Protein AF-A0A1E3PMX6-F1 (afdb_monomer)

pLDDT: mean 74.16, std 18.73, range [28.97, 96.56]

Secondary structure (DSSP, 8-state):
-HHHHHHHHHHHHTT-STTS-HHHHHHHHHHHHHHHTT----HHHHHHHHT--HHHHHHHHHHHHTSTGGGS-HHHHHH---------HHHHHHHHHHHHHHHHHHHHHHHHHTT------HHHHHHHHHHHHHHHHHHHHHHHHHTTS--------------------------HHHHHHHHHHHGGG--TTS---GGGS--TTS---TT--GGG--HHHHTTS--HHHHHHHHHHHHHHTHHHHHHHHHHHHHHHHHHHTT---PPPP-PPPPPPPTTSTT--SSHHHHHHHHHHHS---TTS-HHHHHHHT----

Organism: NCBI:txid857566

Foldseek 3Di:
DVQLVLQLVQCVQQQAPPPHDVLLSSLLSVCVVCVLVVNHDDLVVSCVVSVHDSVSNVVSLVSCCPDPLVPDDSVCNVVDDDNDYHDYVVVVVVVVVVVVVVVVVVVVVVCVVVVPDDPDPPVVPVVLVVLLVVLVVVVVVVVVVPVVDDDDDDDDDDDDDDDDDDDDDDDDDDCPPVVVVVVVVVVVPDDPPDPPPCPPPDPPPDDPDPPDPVVVPDPVVVVVDDDPVVVVSVVSSCCVVCVVVVVVVVVVVVVQVVCVVVVNDDDDDDDPDDDDDDPPDPPDDPDPLRNVVVVCVVDPDDPPDDVVVSVVVPDDDD

Structure (mmCIF, N/CA/C/O backbone):
data_AF-A0A1E3PMX6-F1
#
_entry.id   AF-A0A1E3PMX6-F1
#
loop_
_atom_site.group_PDB
_atom_site.id
_atom_site.type_symbol
_atom_site.label_atom_id
_atom_site.label_alt_id
_atom_site.label_comp_id
_atom_site.label_asym_id
_atom_site.label_entity_id
_atom_site.label_seq_id
_atom_site.pdbx_PDB_ins_code
_atom_site.Cartn_x
_atom_site.Cartn_y
_atom_site.Cartn_z
_atom_site.occupancy
_atom_site.B_iso_or_equiv
_atom_site.auth_seq_id
_atom_site.auth_comp_id
_atom_site.auth_asym_id
_atom_site.auth_atom_id
_atom_site.pdbx_PDB_model_num
ATOM 1 N N . MET A 1 1 ? -10.655 -14.781 26.428 1.00 61.50 1 MET A N 1
ATOM 2 C CA . MET A 1 1 ? -10.898 -15.275 25.050 1.00 61.50 1 MET A CA 1
ATOM 3 C C . MET A 1 1 ? -12.065 -14.547 24.380 1.00 61.50 1 MET A C 1
ATOM 5 O O . MET A 1 1 ? -11.922 -14.153 23.232 1.00 61.50 1 MET A O 1
ATOM 9 N N . ASN A 1 2 ? -13.161 -14.282 25.104 1.00 86.81 2 ASN A N 1
ATOM 10 C CA . ASN A 1 2 ? -14.360 -13.607 24.578 1.00 86.81 2 ASN A CA 1
ATOM 11 C C . ASN A 1 2 ? -14.099 -12.228 23.935 1.00 86.81 2 ASN A C 1
ATOM 13 O O . ASN A 1 2 ? -14.671 -11.945 22.888 1.00 86.81 2 ASN A O 1
ATOM 17 N N . ASP A 1 3 ? -13.191 -11.411 24.488 1.00 91.62 3 ASP A N 1
ATOM 18 C CA . ASP A 1 3 ? -12.824 -10.109 23.894 1.00 91.62 3 ASP A CA 1
ATOM 19 C C . ASP A 1 3 ? -12.270 -10.248 22.466 1.00 91.62 3 ASP A C 1
ATOM 21 O O . ASP A 1 3 ? -12.627 -9.474 21.582 1.00 91.62 3 ASP A O 1
ATOM 25 N N . ALA A 1 4 ? -11.429 -11.260 22.218 1.00 93.19 4 ALA A N 1
ATOM 26 C CA . ALA A 1 4 ? -10.838 -11.490 20.900 1.00 93.19 4 ALA A CA 1
ATOM 27 C C . ALA A 1 4 ? -11.901 -11.899 19.874 1.00 93.19 4 ALA A C 1
ATOM 29 O O . ALA A 1 4 ? -11.893 -11.405 18.752 1.00 93.19 4 ALA A O 1
ATOM 30 N N . VAL A 1 5 ? -12.847 -12.758 20.266 1.00 93.62 5 VAL A N 1
ATOM 31 C CA . VAL A 1 5 ? -13.961 -13.174 19.399 1.00 93.62 5 VAL A CA 1
ATOM 32 C C . VAL A 1 5 ? -14.858 -11.983 19.063 1.00 93.62 5 VAL A C 1
ATOM 34 O O . VAL A 1 5 ? -15.215 -11.793 17.902 1.00 93.62 5 VAL A O 1
ATOM 37 N N . ARG A 1 6 ? -15.160 -11.132 20.051 1.00 92.56 6 ARG A N 1
ATOM 38 C CA . ARG A 1 6 ? -15.951 -9.912 19.842 1.00 92.56 6 ARG A CA 1
ATOM 39 C C . ARG A 1 6 ? -15.256 -8.932 18.895 1.00 92.56 6 ARG A C 1
ATOM 41 O O . ARG A 1 6 ? -15.911 -8.350 18.036 1.00 92.56 6 ARG A O 1
ATOM 48 N N . LEU A 1 7 ? -13.935 -8.783 19.009 1.00 93.81 7 LEU A N 1
ATOM 49 C CA . LEU A 1 7 ? -13.137 -7.978 18.081 1.00 93.81 7 LEU A CA 1
ATOM 50 C C . LEU A 1 7 ? -13.168 -8.533 16.655 1.00 93.81 7 LEU A C 1
ATOM 52 O O . LEU A 1 7 ? -13.370 -7.760 15.725 1.00 93.81 7 LEU A O 1
ATOM 56 N N . VAL A 1 8 ? -13.035 -9.852 16.476 1.00 94.12 8 VAL A N 1
ATOM 57 C CA . VAL A 1 8 ? -13.121 -10.483 15.146 1.00 94.12 8 VAL A CA 1
ATOM 58 C C . VAL A 1 8 ? -14.493 -10.241 14.522 1.00 94.12 8 VAL A C 1
ATOM 60 O O . VAL A 1 8 ? -14.572 -9.823 13.372 1.00 94.12 8 VAL A O 1
ATOM 63 N N . GLN A 1 9 ? -15.573 -10.443 15.281 1.00 92.44 9 GLN A N 1
ATOM 64 C CA . GLN A 1 9 ? -16.933 -10.174 14.806 1.00 92.44 9 GLN A CA 1
ATOM 65 C C . GLN A 1 9 ? -17.123 -8.701 14.433 1.00 92.44 9 GLN A C 1
ATOM 67 O O . GLN A 1 9 ? -17.751 -8.401 13.419 1.00 92.44 9 GLN A O 1
ATOM 72 N N . ARG A 1 10 ? -16.553 -7.779 15.219 1.00 92.75 10 ARG A N 1
ATOM 73 C CA . ARG A 1 10 ? -16.620 -6.347 14.921 1.00 92.75 10 ARG A CA 1
ATOM 74 C C . ARG A 1 10 ? -15.836 -5.981 13.660 1.00 92.75 10 ARG A C 1
ATOM 76 O O . ARG A 1 10 ? -16.397 -5.331 12.793 1.00 92.75 10 ARG A O 1
ATOM 83 N N . MET A 1 11 ? -14.595 -6.451 13.517 1.00 93.25 11 MET A N 1
ATOM 84 C CA . MET A 1 11 ? -13.812 -6.277 12.282 1.00 93.25 11 MET A CA 1
ATOM 85 C C . MET A 1 11 ? -14.491 -6.932 11.068 1.00 93.25 11 MET A C 1
ATOM 87 O O . MET A 1 11 ? -14.293 -6.496 9.936 1.00 93.25 11 MET A O 1
ATOM 91 N N . GLY A 1 12 ? -15.301 -7.965 11.315 1.00 92.19 12 GLY A N 1
ATOM 92 C CA . GLY A 1 12 ? -16.224 -8.567 10.361 1.00 92.19 12 GLY A CA 1
ATOM 93 C C . GLY A 1 12 ? -17.234 -7.566 9.812 1.00 92.19 12 GLY A C 1
ATOM 94 O O . GLY A 1 12 ? -17.266 -7.331 8.608 1.00 92.19 12 GLY A O 1
ATOM 95 N N . LYS A 1 13 ? -18.003 -6.950 10.717 1.00 92.00 13 LYS A N 1
ATOM 96 C CA . LYS A 1 13 ? -19.009 -5.920 10.404 1.00 92.00 13 LYS A CA 1
ATOM 97 C C . LYS A 1 13 ? -18.407 -4.646 9.801 1.00 92.00 13 LYS A C 1
ATOM 99 O O . LYS A 1 13 ? -19.034 -4.009 8.974 1.00 92.00 13 LYS A O 1
ATOM 104 N N . ASP A 1 14 ? -17.181 -4.298 10.185 1.00 92.88 14 ASP A N 1
ATOM 105 C CA . ASP A 1 14 ? -16.445 -3.141 9.654 1.00 92.88 14 ASP A CA 1
ATOM 106 C C . ASP A 1 14 ? -15.742 -3.425 8.307 1.00 92.88 14 ASP A C 1
ATOM 108 O O . ASP A 1 14 ? -14.853 -2.673 7.915 1.00 92.88 14 ASP A O 1
ATOM 112 N N . TRP A 1 15 ? -16.056 -4.538 7.625 1.00 92.19 15 TRP A N 1
ATOM 113 C CA . TRP A 1 15 ? -15.475 -4.923 6.325 1.00 92.19 15 TRP A CA 1
ATOM 114 C C . TRP A 1 15 ? -13.933 -4.965 6.280 1.00 92.19 15 TRP A C 1
ATOM 116 O O . TRP A 1 15 ? -13.303 -4.921 5.222 1.00 92.19 15 TRP A O 1
ATOM 126 N N . LEU A 1 16 ? -13.279 -5.126 7.434 1.00 92.19 16 LEU A N 1
ATOM 127 C CA . LEU A 1 16 ? -11.817 -5.067 7.545 1.00 92.19 16 LEU A CA 1
ATOM 128 C C . LEU A 1 16 ? -11.110 -6.353 7.093 1.00 92.19 16 LEU A C 1
ATOM 130 O O . LEU A 1 16 ? -9.884 -6.346 6.922 1.00 92.19 16 LEU A O 1
ATOM 134 N N . HIS A 1 17 ? -11.855 -7.445 6.912 1.00 91.56 17 HIS A N 1
ATOM 135 C CA . HIS A 1 17 ? -11.333 -8.786 6.629 1.00 91.56 17 HIS A CA 1
ATOM 136 C C . HIS A 1 17 ? -11.624 -9.304 5.213 1.00 91.56 17 HIS A C 1
ATOM 138 O O . HIS A 1 17 ? -10.953 -10.239 4.775 1.00 91.56 17 HIS A O 1
ATOM 144 N N . GLU A 1 18 ? -12.571 -8.698 4.497 1.00 89.75 18 GLU A N 1
ATOM 145 C CA . GLU A 1 18 ? -12.983 -9.161 3.171 1.00 89.75 18 GLU A CA 1
ATOM 146 C C . GLU A 1 18 ? -11.820 -9.056 2.170 1.00 89.75 18 GLU A C 1
ATOM 148 O O . GLU A 1 18 ? -11.057 -8.082 2.177 1.00 89.75 18 GLU A O 1
ATOM 153 N N . GLY A 1 19 ? -11.618 -10.100 1.358 1.00 89.69 19 GLY A N 1
ATOM 154 C CA . GLY A 1 19 ? -10.498 -10.183 0.409 1.00 89.69 19 GLY A CA 1
ATOM 155 C C . GLY A 1 19 ? -9.089 -10.163 1.034 1.00 89.69 19 GLY A C 1
ATOM 156 O O . GLY A 1 19 ? -8.105 -9.881 0.345 1.00 89.69 19 GLY A O 1
ATOM 157 N N . ARG A 1 20 ? -8.946 -10.419 2.343 1.00 90.19 20 ARG A N 1
ATOM 158 C CA . ARG A 1 20 ? -7.678 -10.275 3.086 1.00 90.19 20 ARG A CA 1
ATOM 159 C C . ARG A 1 20 ? -7.279 -11.557 3.812 1.00 90.19 20 ARG A C 1
ATOM 161 O O . ARG A 1 20 ? -8.093 -12.415 4.123 1.00 90.19 20 ARG A O 1
ATOM 168 N N . ARG A 1 21 ? -5.982 -11.686 4.129 1.00 92.69 21 ARG A N 1
ATOM 169 C CA . ARG A 1 21 ? -5.454 -12.860 4.848 1.00 92.69 21 ARG A CA 1
ATOM 170 C C . ARG A 1 21 ? -6.046 -12.954 6.270 1.00 92.69 21 ARG A C 1
ATOM 172 O O . ARG A 1 21 ? -5.739 -12.073 7.084 1.00 92.69 21 ARG A O 1
ATOM 179 N N . PRO A 1 22 ? -6.771 -14.034 6.623 1.00 93.81 22 PRO A N 1
ATOM 180 C CA . PRO A 1 22 ? -7.457 -14.152 7.915 1.00 93.81 22 PRO A CA 1
ATOM 181 C C . PRO A 1 22 ? -6.489 -14.212 9.106 1.00 93.81 22 PRO A C 1
ATOM 183 O O . PRO A 1 22 ? -6.774 -13.649 10.162 1.00 93.81 22 PRO A O 1
ATOM 186 N N . ALA A 1 23 ? -5.298 -14.797 8.924 1.00 94.62 23 ALA A N 1
ATOM 187 C CA . ALA A 1 23 ? -4.262 -14.860 9.960 1.00 94.62 23 ALA A CA 1
ATOM 188 C C . ALA A 1 23 ? -3.839 -13.468 10.470 1.00 94.62 23 ALA A C 1
ATOM 190 O O . ALA A 1 23 ? -3.603 -13.292 11.662 1.00 94.62 23 ALA A O 1
ATOM 191 N N . GLY A 1 24 ? -3.792 -12.463 9.587 1.00 94.56 24 GLY A N 1
ATOM 192 C CA . GLY A 1 24 ? -3.432 -11.092 9.960 1.00 94.56 24 GLY A CA 1
ATOM 193 C C . GLY A 1 24 ? -4.489 -10.411 10.827 1.00 94.56 24 GLY A C 1
ATOM 194 O O . GLY A 1 24 ? -4.151 -9.744 11.803 1.00 94.56 24 GLY A O 1
ATOM 195 N N . VAL A 1 25 ? -5.766 -10.614 10.497 1.00 94.31 25 VAL A N 1
ATOM 196 C CA . VAL A 1 25 ? -6.900 -10.065 11.258 1.00 94.31 25 VAL A CA 1
ATOM 197 C C . VAL A 1 25 ? -6.998 -10.743 12.627 1.00 94.31 25 VAL A C 1
ATOM 199 O O . VAL A 1 25 ? -7.109 -10.063 13.647 1.00 94.31 25 VAL A O 1
ATOM 202 N N . ALA A 1 26 ? -6.853 -12.071 12.674 1.00 94.81 26 ALA A N 1
ATOM 203 C CA . ALA A 1 26 ? -6.834 -12.828 13.924 1.00 94.81 26 ALA A CA 1
ATOM 204 C C . ALA A 1 26 ? -5.668 -12.408 14.840 1.00 94.81 26 ALA A C 1
ATOM 206 O O . ALA A 1 26 ? -5.865 -12.219 16.040 1.00 94.81 26 ALA A O 1
ATOM 207 N N . ALA A 1 27 ? -4.473 -12.194 14.278 1.00 96.12 27 ALA A N 1
ATOM 208 C CA . ALA A 1 27 ? -3.306 -11.713 15.017 1.00 96.12 27 ALA A CA 1
ATOM 209 C C . ALA A 1 27 ? -3.522 -10.313 15.614 1.00 96.12 27 ALA A C 1
ATOM 211 O O . ALA A 1 27 ? -3.183 -10.081 16.775 1.00 96.12 27 ALA A O 1
ATOM 212 N N . ALA A 1 28 ? -4.129 -9.397 14.852 1.00 95.81 28 ALA A N 1
ATOM 213 C CA . ALA A 1 28 ? -4.472 -8.059 15.333 1.00 95.81 28 ALA A CA 1
ATOM 214 C C . ALA A 1 28 ? -5.502 -8.108 16.472 1.00 95.81 28 ALA A C 1
ATOM 216 O O . ALA A 1 28 ? -5.320 -7.449 17.497 1.00 95.81 28 ALA A O 1
ATOM 217 N N . CYS A 1 29 ? -6.534 -8.948 16.340 1.00 95.06 29 CYS A N 1
ATOM 218 C CA . CYS A 1 29 ? -7.530 -9.162 17.391 1.00 95.06 29 CYS A CA 1
ATOM 219 C C . CYS A 1 29 ? -6.902 -9.748 18.660 1.00 95.06 29 CYS A C 1
ATOM 221 O O . CYS A 1 29 ? -7.208 -9.296 19.762 1.00 95.06 29 CYS A O 1
ATOM 223 N N . LEU A 1 30 ? -5.997 -10.723 18.519 1.00 94.62 30 LEU A N 1
ATOM 224 C CA . LEU A 1 30 ? -5.293 -11.325 19.649 1.00 94.62 30 LEU A CA 1
ATOM 225 C C . LEU A 1 30 ? -4.395 -10.304 20.360 1.00 94.62 30 LEU A C 1
ATOM 227 O O . LEU A 1 30 ? -4.411 -10.228 21.588 1.00 94.62 30 LEU A O 1
ATOM 231 N N . TYR A 1 31 ? -3.660 -9.487 19.599 1.00 95.62 31 TYR A N 1
ATOM 232 C CA . TYR A 1 31 ? -2.834 -8.407 20.142 1.00 95.62 31 TYR A CA 1
ATOM 233 C C . TYR A 1 31 ? -3.668 -7.395 20.934 1.00 95.62 31 TYR A C 1
ATOM 235 O O . TYR A 1 31 ? -3.315 -7.033 22.058 1.00 95.62 31 TYR A O 1
ATOM 243 N N . LEU A 1 32 ? -4.793 -6.955 20.368 1.00 94.81 32 LEU A N 1
ATOM 244 C CA . LEU A 1 32 ? -5.652 -5.960 20.996 1.00 94.81 32 LEU A CA 1
ATOM 245 C C . LEU A 1 32 ? -6.357 -6.521 22.237 1.00 94.81 32 LEU A C 1
ATOM 247 O O . LEU A 1 32 ? -6.347 -5.873 23.282 1.00 94.81 32 LEU A O 1
ATOM 251 N N . ALA A 1 33 ? -6.869 -7.752 22.171 1.00 94.94 33 ALA A N 1
ATOM 252 C CA . ALA A 1 33 ? -7.474 -8.430 23.316 1.00 94.94 33 ALA A CA 1
ATOM 253 C C . ALA A 1 33 ? -6.471 -8.650 24.460 1.00 94.94 33 ALA A C 1
ATOM 255 O O . ALA A 1 33 ? -6.825 -8.491 25.628 1.00 94.94 33 ALA A O 1
ATOM 256 N N . ALA A 1 34 ? -5.212 -8.975 24.147 1.00 94.56 34 ALA A N 1
ATOM 257 C CA . ALA A 1 34 ? -4.150 -9.057 25.146 1.00 94.56 34 ALA A CA 1
ATOM 258 C C . ALA A 1 34 ? -3.947 -7.694 25.834 1.00 94.56 34 ALA A C 1
ATOM 260 O O . ALA A 1 34 ? -3.931 -7.604 27.063 1.00 94.56 34 ALA A O 1
ATOM 261 N N . ARG A 1 35 ? -3.918 -6.610 25.048 1.00 93.00 35 ARG A N 1
ATOM 262 C CA . ARG A 1 35 ? -3.773 -5.236 25.549 1.00 93.00 35 ARG A CA 1
ATOM 263 C C . ARG A 1 35 ? -4.948 -4.787 26.427 1.00 93.00 35 ARG A C 1
ATOM 265 O O . ARG A 1 35 ? -4.706 -4.163 27.455 1.00 93.00 35 ARG A O 1
ATOM 272 N N . MET A 1 36 ? -6.185 -5.138 26.060 1.00 92.31 36 MET A N 1
ATOM 273 C CA . MET A 1 36 ? -7.407 -4.861 26.839 1.00 92.31 36 MET A CA 1
ATOM 274 C C . MET A 1 36 ? -7.428 -5.571 28.198 1.00 92.31 36 MET A C 1
ATOM 276 O O . MET A 1 36 ? -8.061 -5.091 29.132 1.00 92.31 36 MET A O 1
ATOM 280 N N . ASN A 1 37 ? -6.745 -6.712 28.306 1.00 92.75 37 ASN A N 1
ATOM 281 C CA . ASN A 1 37 ? -6.642 -7.507 29.532 1.00 92.75 37 ASN A CA 1
ATOM 282 C C . ASN A 1 37 ? -5.328 -7.250 30.290 1.00 92.75 37 ASN A C 1
ATOM 284 O O . ASN A 1 37 ? -4.893 -8.085 31.078 1.00 92.75 37 ASN A O 1
ATOM 288 N N . ASN A 1 38 ? -4.671 -6.114 30.024 1.00 93.06 38 ASN A N 1
ATOM 289 C CA . ASN A 1 38 ? -3.398 -5.706 30.626 1.00 93.06 38 ASN A CA 1
ATOM 290 C C . ASN A 1 38 ? -2.247 -6.715 30.437 1.00 93.06 38 ASN A C 1
ATOM 292 O O . ASN A 1 38 ? -1.224 -6.640 31.117 1.00 93.06 38 ASN A O 1
ATOM 296 N N . PHE A 1 39 ? -2.362 -7.613 29.462 1.00 93.81 39 PHE A N 1
ATOM 297 C CA . PHE A 1 39 ? -1.345 -8.592 29.117 1.00 93.81 39 PHE A CA 1
ATOM 298 C C . PHE A 1 39 ? -0.535 -8.085 27.927 1.00 93.81 39 PHE A C 1
ATOM 300 O O . PHE A 1 39 ? -0.938 -8.187 26.768 1.00 93.81 39 PHE A O 1
ATOM 307 N N . ARG A 1 40 ? 0.617 -7.475 28.207 1.00 93.25 40 ARG A N 1
ATOM 308 C CA . ARG A 1 40 ? 1.454 -6.893 27.155 1.00 93.25 40 ARG A CA 1
ATOM 309 C C . ARG A 1 40 ? 2.294 -7.972 26.481 1.00 93.25 40 ARG A C 1
ATOM 311 O O . ARG A 1 40 ? 3.097 -8.633 27.128 1.00 93.25 40 ARG A O 1
ATOM 318 N N . ARG A 1 41 ? 2.120 -8.104 25.168 1.00 93.69 41 ARG A N 1
ATOM 319 C CA . ARG A 1 41 ? 2.923 -8.960 24.289 1.00 93.69 41 ARG A CA 1
ATOM 320 C C . ARG A 1 41 ? 3.626 -8.106 23.245 1.00 93.69 41 ARG A C 1
ATOM 322 O O . ARG A 1 41 ? 3.134 -7.031 22.891 1.00 93.69 41 ARG A O 1
ATOM 329 N N . SER A 1 42 ? 4.788 -8.556 22.779 1.00 95.62 42 SER A N 1
ATOM 330 C CA . SER A 1 42 ? 5.501 -7.860 21.704 1.00 95.62 42 SER A CA 1
ATOM 331 C C . SER A 1 42 ? 4.856 -8.173 20.351 1.00 95.62 42 SER A C 1
ATOM 333 O O . SER A 1 42 ? 4.289 -9.250 20.154 1.00 95.62 42 SER A O 1
ATOM 335 N N . LYS A 1 43 ? 4.938 -7.236 19.400 1.00 95.38 43 LYS A N 1
ATOM 336 C CA . LYS A 1 43 ? 4.457 -7.476 18.029 1.00 95.38 43 LYS A CA 1
ATOM 337 C C . LYS A 1 43 ? 5.229 -8.626 17.379 1.00 95.38 43 LYS A C 1
ATOM 339 O O . LYS A 1 43 ? 4.609 -9.487 16.764 1.00 95.38 43 LYS A O 1
ATOM 344 N N . ALA A 1 44 ? 6.544 -8.684 17.607 1.00 95.81 44 ALA A N 1
ATOM 345 C CA . ALA A 1 44 ? 7.428 -9.748 17.137 1.00 95.81 44 ALA A CA 1
ATOM 346 C C . ALA A 1 44 ? 6.987 -11.146 17.606 1.00 95.81 44 ALA A C 1
ATOM 348 O O . ALA A 1 44 ? 6.965 -12.082 16.810 1.00 95.81 44 ALA A O 1
ATOM 349 N N . GLU A 1 45 ? 6.573 -11.289 18.867 1.00 96.00 45 GLU A N 1
ATOM 350 C CA . GLU A 1 45 ? 6.077 -12.561 19.403 1.00 96.00 45 GLU A CA 1
ATOM 351 C C . GLU A 1 45 ? 4.805 -13.021 18.679 1.00 96.00 45 GLU A C 1
ATOM 353 O O . GLU A 1 45 ? 4.710 -14.168 18.248 1.00 96.00 45 GLU A O 1
ATOM 358 N N . ILE A 1 46 ? 3.841 -12.122 18.471 1.00 96.00 46 ILE A N 1
ATOM 359 C CA . ILE A 1 46 ? 2.595 -12.468 17.771 1.00 96.00 46 ILE A CA 1
ATOM 360 C C . ILE A 1 46 ? 2.853 -12.787 16.300 1.00 96.00 46 ILE A C 1
ATOM 362 O O . ILE A 1 46 ? 2.312 -13.758 15.775 1.00 96.00 46 ILE A O 1
ATOM 366 N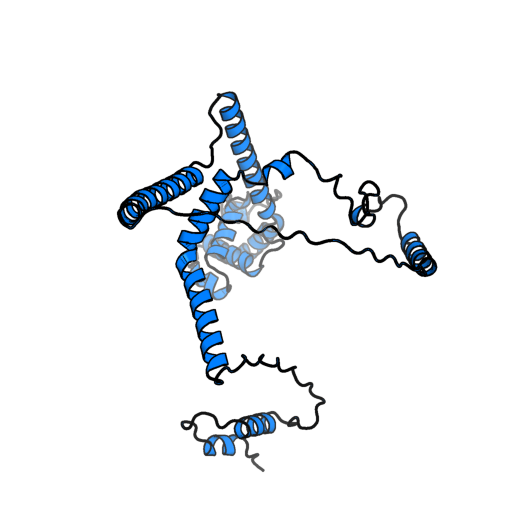 N . VAL A 1 47 ? 3.701 -11.999 15.645 1.00 96.19 47 VAL A N 1
ATOM 367 C CA . VAL A 1 47 ? 4.156 -12.217 14.267 1.00 96.19 47 VAL A CA 1
ATOM 368 C C . VAL A 1 47 ? 4.799 -13.595 14.116 1.00 96.19 47 VAL A C 1
ATOM 370 O O . VAL A 1 47 ? 4.483 -14.320 13.168 1.00 96.19 47 VAL A O 1
ATOM 373 N N . PHE A 1 48 ? 5.636 -13.998 15.075 1.00 95.62 48 PHE A N 1
ATOM 374 C CA . PHE A 1 48 ? 6.287 -15.304 15.074 1.00 95.62 48 PHE A CA 1
ATOM 375 C C . PHE A 1 48 ? 5.284 -16.468 15.076 1.00 95.62 48 PHE A C 1
ATOM 377 O O . PHE A 1 48 ? 5.497 -17.449 14.354 1.00 95.62 48 PHE A O 1
ATOM 384 N N . PHE A 1 49 ? 4.181 -16.362 15.824 1.00 93.69 49 PHE A N 1
ATOM 385 C CA . PHE A 1 49 ? 3.122 -17.379 15.843 1.00 93.69 49 PHE A CA 1
ATOM 386 C C . PHE A 1 49 ? 2.196 -17.298 14.625 1.00 93.69 49 PHE A C 1
ATOM 388 O O . PHE A 1 49 ? 1.902 -18.321 14.012 1.00 93.69 49 PHE A O 1
ATOM 395 N N . ALA A 1 50 ? 1.764 -16.094 14.246 1.00 94.12 50 ALA A N 1
ATOM 396 C CA . ALA A 1 50 ? 0.797 -15.878 13.171 1.00 94.12 50 ALA A CA 1
ATOM 397 C C . ALA A 1 50 ? 1.389 -16.003 11.755 1.00 94.12 50 ALA A C 1
ATOM 399 O O . ALA A 1 50 ? 0.632 -16.040 10.787 1.00 94.12 50 ALA A O 1
ATOM 400 N N . LYS A 1 51 ? 2.723 -16.067 11.624 1.00 95.56 51 LYS A N 1
ATOM 401 C CA . LYS A 1 51 ? 3.449 -16.188 10.344 1.00 95.56 51 LYS A CA 1
ATOM 402 C C . LYS A 1 51 ? 3.078 -15.082 9.345 1.00 95.56 51 LYS A C 1
ATOM 404 O O . LYS A 1 51 ? 2.824 -15.330 8.168 1.00 95.56 51 LYS A O 1
ATOM 409 N N . ILE A 1 52 ? 3.056 -13.843 9.829 1.00 96.06 52 ILE A N 1
ATOM 410 C CA . ILE A 1 52 ? 2.813 -12.623 9.042 1.00 96.06 52 ILE A CA 1
ATOM 411 C C . ILE A 1 52 ? 3.977 -11.647 9.217 1.00 96.06 52 ILE A C 1
ATOM 413 O O . ILE A 1 52 ? 4.731 -11.773 10.169 1.00 96.06 52 ILE A O 1
ATOM 417 N N . ALA A 1 53 ? 4.123 -10.654 8.341 1.00 96.38 53 ALA A N 1
ATOM 418 C CA . ALA A 1 53 ? 5.099 -9.585 8.560 1.00 96.38 53 ALA A CA 1
ATOM 419 C C . ALA A 1 53 ? 4.628 -8.613 9.658 1.00 96.38 53 ALA A C 1
ATOM 421 O O . ALA A 1 53 ? 3.427 -8.370 9.808 1.00 96.38 53 ALA A O 1
ATOM 422 N N . GLU A 1 54 ? 5.564 -8.001 10.387 1.00 96.56 54 GLU A N 1
ATOM 423 C CA . GLU A 1 54 ? 5.243 -7.025 11.439 1.00 96.56 54 GLU A CA 1
ATOM 424 C C . GLU A 1 54 ? 4.504 -5.800 10.894 1.00 96.56 54 GLU A C 1
ATOM 426 O O . GLU A 1 54 ? 3.498 -5.377 11.464 1.00 96.56 54 GLU A O 1
ATOM 431 N N . GLU A 1 55 ? 4.915 -5.298 9.730 1.00 96.31 55 GLU A N 1
ATOM 432 C CA . GLU A 1 55 ? 4.217 -4.202 9.057 1.00 96.31 55 GLU A CA 1
ATOM 433 C C . GLU A 1 55 ? 2.766 -4.575 8.708 1.00 96.31 55 GLU A C 1
ATOM 435 O O . GLU A 1 55 ? 1.861 -3.748 8.792 1.00 96.31 55 GLU A O 1
ATOM 440 N N . THR A 1 56 ? 2.507 -5.846 8.376 1.00 95.31 56 THR A N 1
ATOM 441 C CA . THR A 1 56 ? 1.140 -6.315 8.108 1.00 95.31 56 THR A CA 1
ATOM 442 C C . THR A 1 56 ? 0.282 -6.233 9.366 1.00 95.31 56 THR A C 1
ATOM 444 O O . THR A 1 56 ? -0.844 -5.749 9.285 1.00 95.31 56 THR A O 1
ATOM 447 N N . LEU A 1 57 ? 0.802 -6.658 10.524 1.00 96.00 57 LEU A N 1
ATOM 448 C CA . LEU A 1 57 ? 0.103 -6.524 11.806 1.00 96.00 57 LEU A CA 1
ATOM 449 C C . LEU A 1 57 ? -0.170 -5.050 12.132 1.00 96.00 57 LEU A C 1
ATOM 451 O O . LEU A 1 57 ? -1.282 -4.708 12.526 1.00 96.00 57 LEU A O 1
ATOM 455 N N . GLN A 1 58 ? 0.821 -4.181 11.921 1.00 96.00 58 GLN A N 1
ATOM 456 C CA . GLN A 1 58 ? 0.692 -2.747 12.161 1.00 96.00 58 GLN A CA 1
ATOM 457 C C . GLN A 1 58 ? -0.404 -2.117 11.292 1.00 96.00 58 GLN A C 1
ATOM 459 O O . GLN A 1 58 ? -1.299 -1.472 11.831 1.00 96.00 58 GLN A O 1
ATOM 464 N N . ARG A 1 59 ? -0.415 -2.397 9.981 1.00 94.31 59 ARG A N 1
ATOM 465 C CA . ARG A 1 59 ? -1.466 -1.915 9.068 1.00 94.31 59 ARG A CA 1
ATOM 466 C C . ARG A 1 59 ? -2.866 -2.321 9.536 1.00 94.31 59 ARG A C 1
ATOM 468 O O . ARG A 1 59 ? -3.761 -1.488 9.520 1.00 94.31 59 ARG A O 1
ATOM 475 N N . ARG A 1 60 ? -3.062 -3.562 10.006 1.00 94.81 60 ARG A N 1
ATOM 476 C CA . ARG A 1 60 ? -4.369 -4.007 10.541 1.00 94.81 60 ARG A CA 1
ATOM 477 C C . ARG A 1 60 ? -4.796 -3.231 11.787 1.00 94.81 60 ARG A C 1
ATOM 479 O O . ARG A 1 60 ? -5.978 -2.946 11.950 1.00 94.81 60 ARG A O 1
ATOM 486 N N . LEU A 1 61 ? -3.850 -2.900 12.666 1.00 95.19 61 LEU A N 1
ATOM 487 C CA . LEU A 1 61 ? -4.127 -2.108 13.867 1.00 95.19 61 LEU A CA 1
ATOM 488 C C . LEU A 1 61 ? -4.496 -0.663 13.516 1.00 95.19 61 LEU A C 1
ATOM 490 O O . LEU A 1 61 ? -5.419 -0.119 14.116 1.00 95.19 61 LEU A O 1
ATOM 494 N N . ASP A 1 62 ? -3.815 -0.066 12.538 1.00 94.06 62 ASP A N 1
ATOM 495 C CA . ASP A 1 62 ? -4.093 1.300 12.084 1.00 94.06 62 ASP A CA 1
ATOM 496 C C . ASP A 1 62 ? -5.437 1.396 11.346 1.00 94.06 62 ASP A C 1
ATOM 498 O O . ASP A 1 62 ? -6.201 2.333 11.568 1.00 94.06 62 ASP A O 1
ATOM 502 N N . GLU A 1 63 ? -5.784 0.388 10.541 1.00 92.50 63 GLU A N 1
ATOM 503 C CA . GLU A 1 63 ? -7.108 0.286 9.916 1.00 92.50 63 GLU A CA 1
ATOM 504 C C . GLU A 1 63 ? -8.220 0.224 10.978 1.00 92.50 63 GLU A C 1
ATOM 506 O O . GLU A 1 63 ? -9.185 0.982 10.902 1.00 92.50 63 GLU A O 1
ATOM 511 N N . PHE A 1 64 ? -8.062 -0.607 12.017 1.00 93.75 64 PHE A N 1
ATOM 512 C CA . PHE A 1 64 ? -9.030 -0.674 13.116 1.00 93.75 64 PHE A CA 1
ATOM 513 C C . PHE A 1 64 ? -9.097 0.626 13.925 1.00 93.75 64 PHE A C 1
ATOM 515 O O . PHE A 1 64 ? -10.184 1.051 14.309 1.00 93.75 64 PHE A O 1
ATOM 522 N N . LYS A 1 65 ? -7.962 1.296 14.155 1.00 93.44 65 LYS A N 1
ATOM 523 C CA . LYS A 1 65 ? -7.899 2.580 14.873 1.00 93.44 65 LYS A CA 1
ATOM 524 C C . LYS A 1 65 ? -8.770 3.661 14.222 1.00 93.44 65 LYS A C 1
ATOM 526 O O . LYS A 1 65 ? -9.325 4.497 14.931 1.00 93.44 65 LYS A O 1
ATOM 531 N N . ASN A 1 66 ? -8.898 3.639 12.897 1.00 89.94 66 ASN A N 1
ATOM 532 C CA . ASN A 1 66 ? -9.676 4.628 12.152 1.00 89.94 66 ASN A CA 1
ATOM 533 C C . ASN A 1 66 ? -11.190 4.353 12.162 1.00 89.94 66 ASN A C 1
ATOM 535 O O . ASN A 1 66 ? -11.967 5.243 11.818 1.00 89.94 66 ASN A O 1
ATOM 539 N N . THR A 1 67 ? -11.623 3.166 12.599 1.00 91.56 67 THR A N 1
ATOM 540 C CA . THR A 1 67 ? -13.049 2.834 12.754 1.00 91.56 67 THR A CA 1
ATOM 541 C C . THR A 1 67 ? -13.677 3.514 13.974 1.00 91.56 67 THR A C 1
ATOM 543 O O . THR A 1 67 ? -12.989 4.007 14.871 1.00 91.56 67 THR A O 1
ATOM 546 N N . THR A 1 68 ? -15.009 3.511 14.047 1.00 90.88 68 THR A N 1
ATOM 547 C CA . THR A 1 68 ? -15.758 4.003 15.215 1.00 90.88 68 THR A CA 1
ATOM 548 C C . THR A 1 68 ? -15.464 3.176 16.471 1.00 90.88 68 THR A C 1
ATOM 550 O O . THR A 1 68 ? -15.230 3.744 17.537 1.00 90.88 68 THR A O 1
ATOM 553 N N . ALA A 1 69 ? -15.368 1.848 16.340 1.00 90.88 69 ALA A N 1
ATOM 554 C CA . ALA A 1 69 ? -15.027 0.947 17.442 1.00 90.88 69 ALA A CA 1
ATOM 555 C C . ALA A 1 69 ? -13.609 1.173 17.992 1.00 90.88 69 ALA A C 1
ATOM 557 O O . ALA A 1 69 ? -13.395 1.040 19.196 1.00 90.88 69 ALA A O 1
ATOM 558 N N . GLY A 1 70 ? -12.654 1.555 17.137 1.00 90.81 70 GLY A N 1
ATOM 559 C CA . GLY A 1 70 ? -11.277 1.853 17.541 1.00 90.81 70 GLY A CA 1
ATOM 560 C C . GLY A 1 70 ? -11.122 3.107 18.409 1.00 90.81 70 GLY A C 1
ATOM 561 O O . GLY A 1 70 ? -10.124 3.227 19.120 1.00 90.81 70 GLY A O 1
ATOM 562 N N . LYS A 1 71 ? -12.099 4.024 18.379 1.00 91.88 71 LYS A N 1
ATOM 563 C CA . LYS A 1 71 ? -12.099 5.276 19.160 1.00 91.88 71 LYS A CA 1
ATOM 564 C C . LYS A 1 71 ? -12.739 5.129 20.544 1.00 91.88 71 LYS A C 1
ATOM 566 O O . LYS A 1 71 ? -12.596 6.026 21.372 1.00 91.88 71 LYS A O 1
ATOM 571 N N . LEU A 1 72 ? -13.451 4.031 20.791 1.00 90.00 72 LEU A N 1
ATOM 572 C CA . LEU A 1 72 ? -14.211 3.819 22.020 1.00 90.00 72 LEU A CA 1
ATOM 573 C C . LEU A 1 72 ? -13.314 3.351 23.178 1.00 90.00 72 LEU A C 1
ATOM 575 O O . LEU A 1 72 ? -12.259 2.747 22.966 1.00 90.00 72 LEU A O 1
ATOM 579 N N . SER A 1 73 ? -13.740 3.597 24.421 1.00 92.50 73 SER A N 1
ATOM 580 C CA . SER A 1 73 ? -13.033 3.056 25.582 1.00 92.50 73 SER A CA 1
ATOM 581 C C . SER A 1 73 ? -13.200 1.532 25.663 1.00 92.50 73 SER A C 1
ATOM 583 O O . SER A 1 73 ? -14.165 0.949 25.164 1.00 92.50 73 SER A O 1
ATOM 585 N N . VAL A 1 74 ? -12.259 0.861 26.332 1.00 91.25 74 VAL A N 1
ATOM 586 C CA . VAL A 1 74 ? -12.292 -0.604 26.501 1.00 91.25 74 VAL A CA 1
ATOM 587 C C . VAL A 1 74 ? -13.550 -1.060 27.252 1.00 91.25 74 VAL A C 1
ATOM 589 O O . VAL A 1 74 ? -14.083 -2.131 26.960 1.00 91.25 74 VAL A O 1
ATOM 592 N N . GLN A 1 75 ? -14.027 -0.264 28.215 1.00 90.12 75 GLN A N 1
ATOM 593 C CA . GLN A 1 75 ? -15.232 -0.578 28.987 1.00 90.12 75 GLN A CA 1
ATOM 594 C C . GLN A 1 75 ? -16.490 -0.418 28.130 1.00 90.12 75 GLN A C 1
ATOM 596 O O . GLN A 1 75 ? -17.310 -1.335 28.070 1.00 90.12 75 GLN A O 1
ATOM 601 N N . ASP A 1 76 ? -16.584 0.681 27.384 1.00 91.31 76 ASP A N 1
ATOM 602 C CA . ASP A 1 76 ? -17.717 0.949 26.498 1.00 91.31 76 ASP A CA 1
ATOM 603 C C . ASP A 1 76 ? -17.810 -0.091 25.377 1.00 91.31 76 ASP A C 1
ATOM 605 O O . ASP A 1 76 ? -18.901 -0.557 25.047 1.00 91.31 76 ASP A O 1
ATOM 609 N N . PHE A 1 77 ? -16.672 -0.538 24.837 1.00 90.62 77 PHE A N 1
ATOM 610 C CA . PHE A 1 77 ? -16.629 -1.571 23.798 1.00 90.62 77 PHE A CA 1
ATOM 611 C C . PHE A 1 77 ? -17.199 -2.917 24.277 1.00 90.62 77 PHE A C 1
ATOM 613 O O . PHE A 1 77 ? -17.809 -3.661 23.505 1.00 90.62 77 PHE A O 1
ATOM 620 N N . ARG A 1 78 ? -17.035 -3.242 25.565 1.00 90.31 78 ARG A N 1
ATOM 621 C CA . ARG A 1 78 ? -17.605 -4.457 26.171 1.00 90.31 78 ARG A CA 1
ATOM 622 C C . ARG A 1 78 ? -19.110 -4.331 26.424 1.00 90.31 78 ARG A C 1
ATOM 624 O O . ARG A 1 78 ? -19.812 -5.340 26.356 1.00 90.31 78 ARG A O 1
ATOM 631 N N . GLY A 1 79 ? -19.608 -3.129 26.702 1.00 85.56 79 GLY A N 1
ATOM 632 C CA . GLY A 1 79 ? -21.021 -2.886 27.010 1.00 85.56 79 GLY A CA 1
ATOM 633 C C . GLY A 1 79 ? -21.900 -2.635 25.785 1.00 85.56 79 GLY A C 1
ATOM 634 O O . GLY A 1 79 ? -23.067 -3.011 25.784 1.00 85.56 79 GLY A O 1
ATOM 635 N N . THR A 1 80 ? -21.347 -2.051 24.723 1.00 82.38 80 THR A N 1
ATOM 636 C CA . THR A 1 80 ? -22.135 -1.539 23.592 1.00 82.38 80 THR A CA 1
ATOM 637 C C . THR A 1 80 ? -22.044 -2.433 22.356 1.00 82.38 80 THR A C 1
ATOM 639 O O . THR A 1 80 ? -20.997 -3.012 22.046 1.00 82.38 80 THR A O 1
ATOM 642 N N . ASN A 1 81 ? -23.165 -2.572 21.646 1.00 81.31 81 ASN A N 1
ATOM 643 C CA . ASN A 1 81 ? -23.198 -3.123 20.295 1.00 81.31 81 ASN A CA 1
ATOM 644 C C . ASN A 1 81 ? -23.281 -1.945 19.321 1.00 81.31 81 ASN A C 1
ATOM 646 O O . ASN A 1 81 ? -24.276 -1.229 19.302 1.00 81.31 81 ASN A O 1
ATOM 650 N N . ILE A 1 82 ? -22.215 -1.721 18.559 1.00 83.38 82 ILE A N 1
ATOM 651 C CA . ILE A 1 82 ? -22.137 -0.634 17.581 1.00 83.38 82 ILE A CA 1
ATOM 652 C C . ILE A 1 82 ? -22.731 -1.151 16.266 1.00 83.38 82 ILE A C 1
ATOM 654 O O . ILE A 1 82 ? -22.287 -2.187 15.763 1.00 83.38 82 ILE A O 1
ATOM 658 N N . GLU A 1 83 ? -23.723 -0.445 15.721 1.00 80.69 83 GLU A N 1
ATOM 659 C CA . GLU A 1 83 ? -24.372 -0.799 14.446 1.00 80.69 83 GLU A CA 1
ATOM 660 C C . GLU A 1 83 ? -23.712 -0.144 13.230 1.00 80.69 83 GLU A C 1
ATOM 662 O O . GLU A 1 83 ? -23.751 -0.716 12.151 1.00 80.69 83 GLU A O 1
ATOM 667 N N . SER A 1 84 ? -23.051 1.007 13.404 1.00 83.00 84 SER A N 1
ATOM 668 C CA . SER A 1 84 ? -22.309 1.673 12.324 1.00 83.00 84 SER A CA 1
ATOM 669 C C . SER A 1 84 ? -21.268 0.728 11.724 1.00 83.00 84 SER A C 1
ATOM 671 O O . SER A 1 84 ? -20.477 0.143 12.469 1.00 83.00 84 SER A O 1
ATOM 673 N N . GLU A 1 85 ? -21.272 0.614 10.399 1.00 86.31 85 GLU A N 1
ATOM 674 C CA . GLU A 1 85 ? -20.277 -0.103 9.598 1.00 86.31 85 GLU A CA 1
ATOM 675 C C . GLU A 1 85 ? -19.198 0.870 9.098 1.00 86.31 85 GLU A C 1
ATOM 677 O O . GLU A 1 85 ? -19.358 2.093 9.177 1.00 86.31 85 GLU A O 1
ATOM 682 N N . ALA A 1 86 ? -18.085 0.322 8.617 1.00 86.00 86 ALA A N 1
ATOM 683 C CA . ALA A 1 86 ? -16.995 1.069 8.004 1.00 86.00 86 ALA A CA 1
ATOM 684 C C . ALA A 1 86 ? -16.726 0.540 6.592 1.00 86.00 86 ALA A C 1
ATOM 686 O O . ALA A 1 86 ? -16.927 -0.643 6.318 1.00 86.00 86 ALA A O 1
ATOM 687 N N . ASP A 1 87 ? -16.230 1.415 5.719 1.00 87.69 87 ASP A N 1
ATOM 688 C CA . ASP A 1 87 ? -15.875 1.035 4.356 1.00 87.69 87 ASP A CA 1
ATOM 689 C C . ASP A 1 87 ? -14.596 0.176 4.323 1.00 87.69 87 ASP A C 1
ATOM 691 O O . ASP A 1 87 ? -13.656 0.409 5.099 1.00 87.69 87 ASP A O 1
ATOM 695 N N . PRO A 1 88 ? -14.490 -0.784 3.384 1.00 89.62 88 PRO A N 1
ATOM 696 C CA . PRO A 1 88 ? -13.283 -1.580 3.222 1.00 89.62 88 PRO A CA 1
ATOM 697 C C . PRO A 1 88 ? -12.094 -0.682 2.830 1.00 89.62 88 PRO A C 1
ATOM 699 O O . PRO A 1 88 ? -12.240 0.214 1.995 1.00 89.62 88 PRO A O 1
ATOM 702 N N . PRO A 1 89 ? -10.861 -0.926 3.319 1.00 86.25 89 PRO A N 1
ATOM 703 C CA . PRO A 1 89 ? -9.760 0.011 3.062 1.00 86.25 89 PRO A CA 1
ATOM 704 C C . PRO A 1 89 ? -9.238 0.058 1.615 1.00 86.25 89 PRO A C 1
ATOM 706 O O . PRO A 1 89 ? -8.335 0.836 1.317 1.00 86.25 89 PRO A O 1
ATOM 709 N N . SER A 1 90 ? -9.748 -0.780 0.707 1.00 86.44 90 SER A N 1
ATOM 710 C CA . SER A 1 90 ? -9.556 -0.595 -0.740 1.00 86.44 90 SER A CA 1
ATOM 711 C C . SER A 1 90 ? -10.309 0.635 -1.254 1.00 86.44 90 SER A C 1
ATOM 713 O O . SER A 1 90 ? -9.787 1.354 -2.101 1.00 86.44 90 SER A O 1
ATOM 715 N N . PHE A 1 91 ? -11.495 0.901 -0.705 1.00 85.12 91 PHE A N 1
ATOM 716 C CA . PHE A 1 91 ? -12.360 2.009 -1.092 1.00 85.12 91 PHE A CA 1
ATOM 717 C C . PHE A 1 91 ? -11.801 3.358 -0.630 1.00 85.12 91 PHE A C 1
ATOM 719 O O . PHE A 1 91 ? -11.700 4.301 -1.412 1.00 85.12 91 PHE A O 1
ATOM 726 N N . THR A 1 92 ? -11.343 3.430 0.622 1.00 83.38 92 THR A N 1
ATOM 727 C CA . THR A 1 92 ? -10.827 4.677 1.207 1.00 83.38 92 THR A CA 1
ATOM 728 C C . THR A 1 92 ? -9.541 5.158 0.541 1.00 83.38 92 THR A C 1
ATOM 730 O O . THR A 1 92 ? -9.355 6.357 0.364 1.00 83.38 92 THR A O 1
ATOM 733 N N . LYS A 1 93 ? -8.659 4.238 0.127 1.00 79.06 93 LYS A N 1
ATOM 734 C CA . LYS A 1 93 ? -7.407 4.593 -0.556 1.00 79.06 93 LYS A CA 1
ATOM 735 C C . LYS A 1 93 ? -7.634 5.192 -1.935 1.00 79.06 93 LYS A C 1
ATOM 737 O O . LYS A 1 93 ? -6.977 6.173 -2.258 1.00 79.06 93 LYS A O 1
ATOM 742 N N . HIS A 1 94 ? -8.522 4.594 -2.730 1.00 83.38 94 HIS A N 1
ATOM 743 C CA . HIS A 1 94 ? -8.815 5.100 -4.068 1.00 83.38 94 HIS A CA 1
ATOM 744 C C . HIS A 1 94 ? -9.440 6.491 -3.988 1.00 83.38 94 HIS A C 1
ATOM 746 O O . HIS A 1 94 ? -8.955 7.409 -4.632 1.00 83.38 94 HIS A O 1
ATOM 752 N N . ARG A 1 95 ? -10.440 6.666 -3.117 1.00 86.12 95 ARG A N 1
ATOM 753 C CA . ARG A 1 95 ? -11.108 7.956 -2.926 1.00 86.12 95 ARG A CA 1
ATOM 754 C C . ARG A 1 95 ? -10.158 9.044 -2.419 1.00 86.12 95 ARG A C 1
ATOM 756 O O . ARG A 1 95 ? -10.178 10.146 -2.939 1.00 86.12 95 ARG A O 1
ATOM 763 N N . ALA A 1 96 ? -9.279 8.725 -1.467 1.00 83.81 96 ALA A N 1
ATOM 764 C CA . ALA A 1 96 ? -8.286 9.685 -0.980 1.00 83.81 96 ALA A CA 1
ATOM 765 C C . ALA A 1 96 ? -7.206 10.028 -2.023 1.00 83.81 96 ALA A C 1
ATOM 767 O O . ALA A 1 96 ? -6.600 11.090 -1.949 1.00 83.81 96 ALA A O 1
ATOM 768 N N . ALA A 1 97 ? -6.905 9.121 -2.958 1.00 86.62 97 ALA A N 1
ATOM 769 C CA . ALA A 1 97 ? -6.002 9.413 -4.069 1.00 86.62 97 ALA A CA 1
ATOM 770 C C . ALA A 1 97 ? -6.693 10.282 -5.128 1.00 86.62 97 ALA A C 1
ATOM 772 O O . ALA A 1 97 ? -6.101 11.242 -5.600 1.00 86.62 97 ALA A O 1
ATOM 773 N N . GLU A 1 98 ? -7.945 9.968 -5.451 1.00 88.25 98 GLU A N 1
ATOM 774 C CA . GLU A 1 98 ? -8.795 10.734 -6.363 1.00 88.25 98 GLU A CA 1
ATOM 775 C C . GLU A 1 98 ? -8.996 12.174 -5.875 1.00 88.25 98 GLU A C 1
ATOM 777 O O . GLU A 1 98 ? -8.764 13.109 -6.630 1.00 88.25 98 GLU A O 1
ATOM 782 N N . GLU A 1 99 ? -9.322 12.364 -4.595 1.00 89.19 99 GLU A N 1
ATOM 783 C CA . GLU A 1 99 ? -9.477 13.688 -3.978 1.00 89.19 99 GLU A CA 1
ATOM 784 C C . GLU A 1 99 ? -8.191 14.520 -4.078 1.00 89.19 99 GLU A C 1
ATOM 786 O O . GLU A 1 99 ? -8.233 15.669 -4.502 1.00 89.19 99 GLU A O 1
ATOM 791 N N . LYS A 1 100 ? -7.026 13.913 -3.822 1.00 90.00 100 LYS A N 1
ATOM 792 C CA . LYS A 1 100 ? -5.728 14.583 -4.004 1.00 90.00 100 LYS A CA 1
ATOM 793 C C . LYS A 1 100 ? -5.437 14.958 -5.453 1.00 90.00 100 LYS A C 1
ATOM 795 O O . LYS A 1 100 ? -4.848 16.003 -5.693 1.00 90.00 100 LYS A O 1
ATOM 800 N N . MET A 1 101 ? -5.807 14.104 -6.407 1.00 89.75 101 MET A N 1
ATOM 801 C CA . MET A 1 101 ? -5.642 14.410 -7.832 1.00 89.75 101 MET A CA 1
ATOM 802 C C . MET A 1 101 ? -6.530 15.585 -8.243 1.00 89.75 101 MET A C 1
ATOM 804 O O . MET A 1 101 ? -6.086 16.436 -9.003 1.00 89.75 101 MET A O 1
ATOM 808 N N . TYR A 1 102 ? -7.759 15.661 -7.724 1.00 89.88 102 TYR A N 1
ATOM 809 C CA . TYR A 1 102 ? -8.633 16.810 -7.951 1.00 89.88 102 TYR A CA 1
ATOM 810 C C . TYR A 1 102 ? -8.074 18.093 -7.332 1.00 89.88 102 TYR A C 1
ATOM 812 O O . TYR A 1 102 ? -8.035 19.104 -8.022 1.00 89.88 102 TYR A O 1
ATOM 820 N N . GLU A 1 103 ? -7.587 18.046 -6.088 1.00 92.19 103 GLU A N 1
ATOM 821 C CA . GLU A 1 103 ? -6.925 19.193 -5.445 1.00 92.19 103 GLU A CA 1
ATOM 822 C C . GLU A 1 103 ? -5.692 19.662 -6.241 1.00 92.19 103 GLU A C 1
ATOM 824 O O . GLU A 1 103 ? -5.464 20.860 -6.399 1.00 92.19 103 GLU A O 1
ATOM 829 N N . GLU A 1 104 ? -4.898 18.731 -6.778 1.00 91.12 104 GLU A N 1
ATOM 830 C CA . GLU A 1 104 ? -3.735 19.045 -7.616 1.00 91.12 104 GLU A CA 1
ATOM 831 C C . GLU A 1 104 ? -4.140 19.655 -8.967 1.00 91.12 104 GLU A C 1
ATOM 833 O O . GLU A 1 104 ? -3.526 20.625 -9.413 1.00 91.12 104 GLU A O 1
ATOM 838 N N . LEU A 1 105 ? -5.197 19.139 -9.601 1.00 86.81 105 LEU A N 1
ATOM 839 C CA . LEU A 1 105 ? -5.750 19.705 -10.834 1.00 86.81 105 LEU A CA 1
ATOM 840 C C . LEU A 1 105 ? -6.331 21.104 -10.616 1.00 86.81 105 LEU A C 1
ATOM 842 O O . LEU A 1 105 ? -6.082 21.981 -11.437 1.00 86.81 105 LEU A O 1
ATOM 846 N N . GLU A 1 106 ? -7.051 21.325 -9.517 1.00 90.50 106 GLU A N 1
ATOM 847 C CA . GLU A 1 106 ? -7.578 22.642 -9.145 1.00 90.50 106 GLU A CA 1
ATOM 848 C C . GLU A 1 106 ? -6.430 23.633 -8.913 1.00 90.50 106 GLU A C 1
ATOM 850 O O . GLU A 1 106 ? -6.440 24.734 -9.460 1.00 90.50 106 GLU A O 1
ATOM 855 N N . ALA A 1 107 ? -5.370 23.211 -8.215 1.00 89.06 107 ALA A N 1
ATOM 856 C CA . ALA A 1 107 ? -4.177 24.032 -8.024 1.00 89.06 107 ALA A CA 1
ATOM 857 C C . ALA A 1 107 ? -3.467 24.373 -9.349 1.00 89.06 107 ALA A C 1
ATOM 859 O O . ALA A 1 107 ? -2.975 25.492 -9.519 1.00 89.06 107 ALA A O 1
ATOM 860 N N . LEU A 1 108 ? -3.417 23.435 -10.301 1.00 85.25 108 LEU A N 1
ATOM 861 C CA . LEU A 1 108 ? -2.880 23.673 -11.644 1.00 85.25 108 LEU A CA 1
ATOM 862 C C . LEU A 1 108 ? -3.776 24.608 -12.466 1.00 85.25 108 LEU A C 1
ATOM 864 O O . LEU A 1 108 ? -3.268 25.461 -13.193 1.00 85.25 108 LEU A O 1
ATOM 868 N N . GLU A 1 109 ? -5.096 24.470 -12.360 1.00 84.69 109 GLU A N 1
ATOM 869 C CA . GLU A 1 109 ? -6.060 25.323 -13.056 1.00 84.69 109 GLU A CA 1
ATOM 870 C C . GLU A 1 109 ? -6.019 26.763 -12.522 1.00 84.69 109 GLU A C 1
ATOM 872 O O . GLU A 1 109 ? -5.988 27.715 -13.308 1.00 84.69 109 GLU A O 1
ATOM 877 N N . ASP A 1 110 ? -5.883 26.936 -11.207 1.00 86.69 110 ASP A N 1
ATOM 878 C CA . ASP A 1 110 ? -5.655 28.234 -10.573 1.00 86.69 110 ASP A CA 1
ATOM 879 C C . ASP A 1 110 ? -4.299 28.843 -10.967 1.00 86.69 110 ASP A C 1
ATOM 881 O O . ASP A 1 110 ? -4.218 30.044 -11.248 1.00 86.69 110 ASP A O 1
ATOM 885 N N . ALA A 1 111 ? -3.236 28.036 -11.066 1.00 82.75 111 ALA A N 1
ATOM 886 C CA . ALA A 1 111 ? -1.925 28.489 -11.538 1.00 82.75 111 ALA A CA 1
ATOM 887 C C . ALA A 1 111 ? -1.956 28.938 -13.012 1.00 82.75 111 ALA A C 1
ATOM 889 O O . ALA A 1 111 ? -1.406 29.995 -13.347 1.00 82.75 111 ALA A O 1
ATOM 890 N N . LYS A 1 112 ? -2.665 28.194 -13.874 1.00 81.12 112 LYS A N 1
ATOM 891 C CA . LYS A 1 112 ? -2.945 28.577 -15.269 1.00 81.12 112 LYS A CA 1
ATOM 892 C C . LYS A 1 112 ? -3.721 29.887 -15.337 1.00 81.12 112 LYS A C 1
ATOM 894 O O . LYS A 1 112 ? -3.360 30.784 -16.099 1.00 81.12 112 LYS A O 1
ATOM 899 N N . ARG A 1 113 ? -4.764 30.038 -14.514 1.00 80.56 113 ARG A N 1
ATOM 900 C CA . ARG A 1 113 ? -5.584 31.258 -14.449 1.00 80.56 113 ARG A CA 1
ATOM 901 C C . ARG A 1 113 ? -4.794 32.470 -13.953 1.00 80.56 113 ARG A C 1
ATOM 903 O O . ARG A 1 113 ? -5.064 33.588 -14.388 1.00 80.56 113 ARG A O 1
ATOM 910 N N . ALA A 1 114 ? -3.806 32.251 -13.087 1.00 80.06 114 ALA A N 1
ATOM 911 C CA . ALA A 1 114 ? -2.867 33.265 -12.611 1.00 80.06 114 ALA A CA 1
ATOM 912 C C . ALA A 1 114 ? -1.751 33.615 -13.622 1.00 80.06 114 ALA A C 1
ATOM 914 O O . ALA A 1 114 ? -0.926 34.482 -13.332 1.00 80.06 114 ALA A O 1
ATOM 915 N N . GLY A 1 115 ? -1.716 32.979 -14.801 1.00 70.38 115 GLY A N 1
ATOM 916 C CA . GLY A 1 115 ? -0.755 33.280 -15.867 1.00 70.38 115 GLY A CA 1
ATOM 917 C C . GLY A 1 115 ? 0.677 32.812 -15.586 1.00 70.38 115 GLY A C 1
ATOM 918 O O . GLY A 1 115 ? 1.615 33.337 -16.186 1.00 70.38 115 GLY A O 1
ATOM 919 N N . GLN A 1 116 ? 0.869 31.857 -14.671 1.00 58.59 116 GLN A N 1
ATOM 920 C CA . GLN A 1 116 ? 2.165 31.202 -14.477 1.00 58.59 116 GLN A CA 1
ATOM 921 C C . GLN A 1 116 ? 2.442 30.267 -15.672 1.00 58.59 116 GLN A C 1
ATOM 923 O O . GLN A 1 116 ? 1.519 29.585 -16.119 1.00 58.59 116 GLN A O 1
ATOM 928 N N . PRO A 1 117 ? 3.674 30.220 -16.217 1.00 60.31 117 PRO A N 1
ATOM 929 C CA . PRO A 1 117 ? 4.000 29.291 -17.295 1.00 60.31 117 PRO A CA 1
ATOM 930 C C . PRO A 1 117 ? 3.857 27.845 -16.806 1.00 60.31 117 PRO A C 1
ATOM 932 O O . PRO A 1 117 ? 4.264 27.538 -15.681 1.00 60.31 117 PRO A O 1
ATOM 935 N N . GLU A 1 118 ? 3.315 26.967 -17.661 1.00 56.62 118 GLU A N 1
ATOM 936 C CA . GLU A 1 118 ? 3.293 25.518 -17.426 1.00 56.62 118 GLU A CA 1
ATOM 937 C C . GLU A 1 118 ? 4.678 25.052 -16.952 1.00 56.62 118 GLU A C 1
ATOM 939 O O . GLU A 1 118 ? 5.692 25.534 -17.478 1.00 56.62 118 GLU A O 1
ATOM 944 N N . PRO A 1 119 ? 4.767 24.118 -15.990 1.00 53.16 119 PRO A N 1
ATOM 945 C CA . PRO A 1 119 ? 6.041 23.519 -15.648 1.00 53.16 119 PRO A CA 1
ATOM 946 C C . PRO A 1 119 ? 6.529 22.723 -16.863 1.00 53.16 119 PRO A C 1
ATOM 948 O O . PRO A 1 119 ? 6.178 21.562 -17.055 1.00 53.16 119 PRO A O 1
ATOM 951 N N . THR A 1 120 ? 7.346 23.352 -17.707 1.00 53.75 120 THR A N 1
ATOM 952 C CA . THR A 1 120 ? 8.154 22.627 -18.681 1.00 53.75 120 THR A CA 1
ATOM 953 C C . THR A 1 120 ? 9.009 21.624 -17.910 1.00 53.75 120 THR A C 1
ATOM 955 O O . THR A 1 120 ? 9.460 21.908 -16.795 1.00 53.75 120 THR A O 1
ATOM 958 N N . ASN A 1 121 ? 9.212 20.430 -18.468 1.00 55.03 121 ASN A N 1
ATOM 959 C CA . ASN A 1 121 ? 10.140 19.436 -17.927 1.00 55.03 121 ASN A CA 1
ATOM 960 C C . ASN A 1 121 ? 11.582 19.959 -18.073 1.00 55.03 121 ASN A C 1
ATOM 962 O O . ASN A 1 121 ? 12.356 19.470 -18.887 1.00 55.03 121 ASN A O 1
ATOM 966 N N . LYS A 1 122 ? 11.948 20.962 -17.266 1.00 51.03 122 LYS A N 1
ATOM 967 C CA . LYS A 1 122 ? 13.251 21.649 -17.279 1.00 51.03 122 LYS A CA 1
ATOM 968 C C . LYS A 1 122 ? 14.432 20.696 -17.086 1.00 51.03 122 LYS A C 1
ATOM 970 O O . LYS A 1 122 ? 15.537 21.005 -17.503 1.00 51.03 122 LYS A O 1
ATOM 975 N N . LEU A 1 123 ? 14.178 19.529 -16.491 1.00 50.38 123 LEU A N 1
ATOM 976 C CA . LEU A 1 123 ? 15.176 18.489 -16.255 1.00 50.38 123 LEU A CA 1
ATOM 977 C C . LEU A 1 123 ? 15.665 17.792 -17.535 1.00 50.38 123 LEU A C 1
ATOM 979 O O . LEU A 1 123 ? 16.730 17.197 -17.496 1.00 50.38 123 LEU A O 1
ATOM 983 N N . LEU A 1 124 ? 14.916 17.825 -18.644 1.00 54.88 124 LEU A N 1
ATOM 984 C CA . LEU A 1 124 ? 15.342 17.172 -19.892 1.00 54.88 124 LEU A CA 1
ATOM 985 C C . LEU A 1 124 ? 16.096 18.126 -20.827 1.00 54.88 124 LEU A C 1
ATOM 987 O O . LEU A 1 124 ? 17.022 17.692 -21.507 1.00 54.88 124 LEU A O 1
ATOM 991 N N . ASP A 1 125 ? 15.752 19.414 -20.829 1.00 57.44 125 ASP A N 1
ATOM 992 C CA . ASP A 1 125 ? 16.356 20.385 -21.751 1.00 57.44 125 ASP A CA 1
ATOM 993 C C . ASP A 1 125 ? 17.770 20.818 -21.317 1.00 57.44 125 ASP A C 1
ATOM 995 O O . ASP A 1 125 ? 18.645 20.972 -22.166 1.00 57.44 125 ASP A O 1
ATOM 999 N N . GLU A 1 126 ? 18.046 20.955 -20.010 1.00 59.06 126 GLU A N 1
ATOM 1000 C CA . GLU A 1 126 ? 19.383 21.337 -19.508 1.00 59.06 126 GLU A CA 1
ATOM 1001 C C . GLU A 1 126 ? 20.446 20.252 -19.770 1.00 59.06 126 GLU A C 1
ATOM 1003 O O . GLU A 1 126 ? 21.567 20.552 -20.194 1.00 59.06 126 GLU A O 1
ATOM 1008 N N . ASP A 1 127 ? 20.090 18.980 -19.587 1.00 61.09 127 ASP A N 1
ATOM 1009 C CA . ASP A 1 127 ? 21.000 17.851 -19.809 1.00 61.09 127 ASP A CA 1
ATOM 1010 C C . ASP A 1 127 ? 21.284 17.638 -21.306 1.00 61.09 127 ASP A C 1
ATOM 1012 O O . ASP A 1 127 ? 22.412 17.346 -21.702 1.00 61.09 127 ASP A O 1
ATOM 1016 N N . VAL A 1 128 ? 20.287 17.850 -22.171 1.00 62.59 128 VAL A N 1
ATOM 1017 C CA . VAL A 1 128 ? 20.474 17.788 -23.629 1.00 62.59 128 VAL A CA 1
ATOM 1018 C C . VAL A 1 128 ? 21.342 18.952 -24.118 1.00 62.59 128 VAL A C 1
ATOM 1020 O O . VAL A 1 128 ? 22.234 18.742 -24.942 1.00 62.59 128 VAL A O 1
ATOM 1023 N N . GLN A 1 129 ? 21.152 20.157 -23.574 1.00 65.00 129 GLN A N 1
ATOM 1024 C CA . GLN A 1 129 ? 21.929 21.332 -23.967 1.00 65.00 129 GLN A CA 1
ATOM 1025 C C . GLN A 1 129 ? 23.407 21.219 -23.562 1.00 65.00 129 GLN A C 1
ATOM 1027 O O . GLN A 1 129 ? 24.293 21.576 -24.338 1.00 65.00 129 GLN A O 1
ATOM 1032 N N . THR A 1 130 ? 23.692 20.674 -22.377 1.00 69.25 130 THR A N 1
ATOM 1033 C CA . THR A 1 130 ? 25.073 20.463 -21.905 1.00 69.25 130 THR A CA 1
ATOM 1034 C C . THR A 1 130 ? 25.826 19.411 -22.725 1.00 69.25 130 THR A C 1
ATOM 1036 O O . THR A 1 130 ? 27.008 19.599 -23.015 1.00 69.25 130 THR A O 1
ATOM 1039 N N . LEU A 1 131 ? 25.140 18.356 -23.178 1.00 65.81 131 LEU A N 1
ATOM 1040 C CA . LEU A 1 131 ? 25.688 17.356 -24.103 1.00 65.81 131 LEU A CA 1
ATOM 1041 C C . LEU A 1 131 ? 25.992 17.941 -25.493 1.00 65.81 131 LEU A C 1
ATOM 1043 O O . LEU A 1 131 ? 27.027 17.619 -26.077 1.00 65.81 131 LEU A O 1
ATOM 1047 N N . ILE A 1 132 ? 25.130 18.817 -26.019 1.00 66.12 132 ILE A N 1
ATOM 1048 C CA . ILE A 1 132 ? 25.365 19.505 -27.301 1.00 66.12 132 ILE A CA 1
ATOM 1049 C C . ILE A 1 132 ? 26.596 20.423 -27.209 1.00 66.12 132 ILE A C 1
ATOM 1051 O O . ILE A 1 132 ? 27.446 20.403 -28.103 1.00 66.12 132 ILE A O 1
ATOM 1055 N N . ASP A 1 133 ? 26.731 21.168 -26.110 1.00 67.19 133 ASP A N 1
ATOM 1056 C CA . ASP A 1 133 ? 27.856 22.072 -25.836 1.00 67.19 133 ASP A CA 1
ATOM 1057 C C . ASP A 1 133 ? 29.200 21.341 -25.661 1.00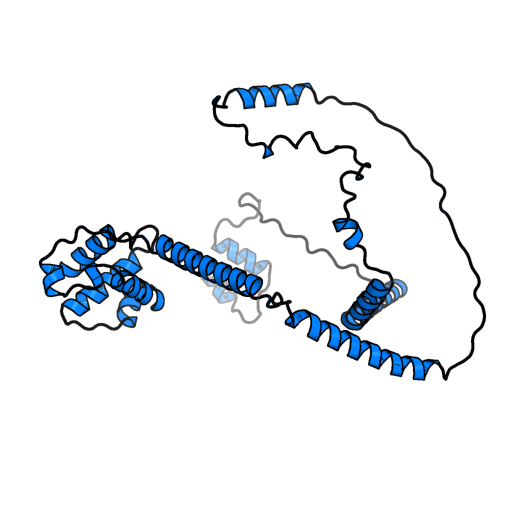 67.19 133 ASP A C 1
ATOM 1059 O O . ASP A 1 133 ? 30.257 21.879 -25.998 1.00 67.19 133 ASP A O 1
ATOM 1063 N N . GLU A 1 134 ? 29.195 20.129 -25.104 1.00 69.88 134 GLU A N 1
ATOM 1064 C CA . GLU A 1 134 ? 30.405 19.315 -24.940 1.00 69.88 134 GLU A CA 1
ATOM 1065 C C . GLU A 1 134 ? 30.874 18.726 -26.282 1.00 69.88 134 GLU A C 1
ATOM 1067 O O . GLU A 1 134 ? 32.072 18.711 -26.578 1.00 69.88 134 GLU A O 1
ATOM 1072 N N . VAL A 1 135 ? 29.930 18.324 -27.140 1.00 62.16 135 VAL A N 1
ATOM 1073 C CA . VAL A 1 135 ? 30.214 17.793 -28.482 1.00 62.16 135 VAL A CA 1
ATOM 1074 C C . VAL A 1 135 ? 30.709 18.889 -29.434 1.00 62.16 135 VAL A C 1
ATOM 1076 O O . VAL A 1 135 ? 31.703 18.676 -30.128 1.00 62.16 135 VAL A O 1
ATOM 1079 N N . THR A 1 136 ? 30.103 20.082 -29.418 1.00 62.41 136 THR A N 1
ATOM 1080 C CA . THR A 1 136 ? 30.557 21.227 -30.239 1.00 62.41 136 THR A CA 1
ATOM 1081 C C . THR A 1 136 ? 31.954 21.717 -29.849 1.00 62.41 136 THR A C 1
ATOM 1083 O O . THR A 1 136 ? 32.739 22.101 -30.717 1.00 62.41 136 THR A O 1
ATOM 1086 N N . ARG A 1 137 ? 32.337 21.649 -28.564 1.00 57.75 137 ARG A N 1
ATOM 1087 C CA . ARG A 1 137 ? 33.719 21.944 -28.132 1.00 57.75 137 ARG A CA 1
ATOM 1088 C C . ARG A 1 137 ? 34.724 20.945 -28.709 1.00 57.75 137 ARG A C 1
ATOM 1090 O O . ARG A 1 137 ? 35.769 21.367 -29.202 1.00 57.75 137 ARG A O 1
ATOM 1097 N N . GLY A 1 138 ? 34.380 19.656 -28.731 1.00 55.22 138 GLY A N 1
ATOM 1098 C CA . GLY A 1 138 ? 35.207 18.611 -29.345 1.00 55.22 138 GLY A CA 1
ATOM 1099 C C . GLY A 1 138 ? 35.400 18.780 -30.858 1.00 55.22 138 GLY A C 1
ATOM 1100 O O . GLY A 1 138 ? 36.462 18.444 -31.378 1.00 55.22 138 GLY A O 1
ATOM 1101 N N . GLU A 1 139 ? 34.422 19.348 -31.568 1.00 52.75 139 GLU A N 1
ATOM 1102 C CA . GLU A 1 139 ? 34.535 19.643 -33.004 1.00 52.75 139 GLU A CA 1
ATOM 1103 C C . GLU A 1 139 ? 35.526 20.782 -33.291 1.00 52.75 139 GLU A C 1
ATOM 1105 O O . GLU A 1 139 ? 36.337 20.652 -34.210 1.00 52.75 139 GLU A O 1
ATOM 1110 N N . THR A 1 140 ? 35.581 21.832 -32.459 1.00 53.00 140 THR A N 1
ATOM 1111 C CA . THR A 1 140 ? 36.565 22.925 -32.636 1.00 53.00 140 THR A CA 1
ATOM 1112 C C . THR A 1 140 ? 38.022 22.475 -32.470 1.00 53.00 140 THR A C 1
ATOM 1114 O O . THR A 1 140 ? 38.926 23.040 -33.096 1.00 53.00 140 THR A O 1
ATOM 1117 N N . ASP A 1 141 ? 38.254 21.426 -31.677 1.00 50.94 141 ASP A N 1
ATOM 1118 C CA . ASP A 1 141 ? 39.576 20.834 -31.460 1.00 50.94 141 ASP A CA 1
ATOM 1119 C C . ASP A 1 141 ? 39.974 19.871 -32.594 1.00 50.94 141 ASP A C 1
ATOM 1121 O O . ASP A 1 141 ? 41.151 19.776 -32.953 1.00 50.94 141 ASP A O 1
ATOM 1125 N N . ILE A 1 142 ? 38.996 19.209 -33.224 1.00 49.72 142 ILE A N 1
ATOM 1126 C CA . ILE A 1 142 ? 39.216 18.334 -34.384 1.00 49.72 142 ILE A CA 1
ATOM 1127 C C . ILE A 1 142 ? 39.408 19.165 -35.664 1.00 49.72 142 ILE A C 1
ATOM 1129 O O . ILE A 1 142 ? 40.348 18.897 -36.416 1.00 49.72 142 ILE A O 1
ATOM 1133 N N . GLU A 1 143 ? 38.616 20.217 -35.894 1.00 48.59 143 GLU A N 1
ATOM 1134 C CA . GLU A 1 143 ? 38.747 21.094 -37.071 1.00 48.59 143 GLU A CA 1
ATOM 1135 C C . GLU A 1 143 ? 40.084 21.852 -37.104 1.00 48.59 143 GLU A C 1
ATOM 1137 O O . GLU A 1 143 ? 40.683 21.996 -38.173 1.00 48.59 143 GLU A O 1
ATOM 1142 N N . LYS A 1 144 ? 40.628 22.251 -35.944 1.00 49.66 144 LYS A N 1
ATOM 1143 C CA . LYS A 1 144 ? 41.992 22.807 -35.844 1.00 49.66 144 LYS A CA 1
ATOM 1144 C C . LYS A 1 144 ? 43.079 21.802 -36.226 1.00 49.66 144 LYS A C 1
ATOM 1146 O O . LYS A 1 144 ? 44.105 22.210 -36.759 1.00 49.66 144 LYS A O 1
ATOM 1151 N N . SER A 1 145 ? 42.858 20.511 -35.972 1.00 48.91 145 SER A N 1
ATOM 1152 C CA . SER A 1 145 ? 43.833 19.454 -36.269 1.00 48.91 145 SER A CA 1
ATOM 1153 C C . SER A 1 145 ? 43.820 18.999 -37.736 1.00 48.91 145 SER A C 1
ATOM 1155 O O . SER A 1 145 ? 44.861 18.603 -38.259 1.00 48.91 145 SER A O 1
ATOM 1157 N N . LEU A 1 146 ? 42.676 19.096 -38.428 1.00 44.66 146 LEU A N 1
ATOM 1158 C CA . LEU A 1 146 ? 42.562 18.714 -39.843 1.00 44.66 146 LEU A CA 1
ATOM 1159 C C . LEU A 1 146 ? 42.947 19.835 -40.821 1.00 44.66 146 LEU A C 1
ATOM 1161 O O . LEU A 1 146 ? 43.434 19.533 -41.909 1.00 44.66 146 LEU A O 1
ATOM 1165 N N . ASN A 1 147 ? 42.804 21.114 -40.454 1.00 45.62 147 ASN A N 1
ATOM 1166 C CA . ASN A 1 147 ? 43.103 22.228 -41.369 1.00 45.62 147 ASN A CA 1
ATOM 1167 C C . ASN A 1 147 ? 44.611 22.517 -41.562 1.00 45.62 147 ASN A C 1
ATOM 1169 O O . ASN A 1 147 ? 44.972 23.341 -42.400 1.00 45.62 147 ASN A O 1
ATOM 1173 N N . GLU A 1 148 ? 45.498 21.835 -40.825 1.00 44.28 148 GLU A N 1
ATOM 1174 C CA . GLU A 1 148 ? 46.960 21.923 -40.996 1.00 44.28 148 GLU A CA 1
ATOM 1175 C C . GLU A 1 148 ? 47.524 20.810 -41.912 1.00 44.28 148 GLU A C 1
ATOM 1177 O O . GLU A 1 148 ? 48.688 20.851 -42.305 1.00 44.28 148 GLU A O 1
ATOM 1182 N N . SER A 1 149 ? 46.696 19.841 -42.331 1.00 43.12 149 SER A N 1
ATOM 1183 C CA . SER A 1 149 ? 47.128 18.690 -43.139 1.00 43.12 149 SER A CA 1
ATOM 1184 C C . SER A 1 149 ? 46.396 18.584 -44.488 1.00 43.12 149 SER A C 1
ATOM 1186 O O . SER A 1 149 ? 45.528 17.742 -44.676 1.00 43.12 149 SER A O 1
ATOM 1188 N N . VAL A 1 150 ? 46.892 19.366 -45.456 1.00 33.25 150 VAL A N 1
ATOM 1189 C CA . VAL A 1 150 ? 46.869 19.128 -46.922 1.00 33.25 150 VAL A CA 1
ATOM 1190 C C . VAL A 1 150 ? 45.593 19.539 -47.717 1.00 33.25 150 VAL A C 1
ATOM 1192 O O . VAL A 1 150 ? 44.473 19.213 -47.334 1.00 33.25 150 VAL A O 1
ATOM 1195 N N . PRO A 1 151 ? 45.760 20.255 -48.860 1.00 34.88 151 PRO A N 1
ATOM 1196 C CA . PRO A 1 151 ? 44.692 20.884 -49.654 1.00 34.88 151 PRO A CA 1
ATOM 1197 C C . PRO A 1 151 ? 43.847 19.970 -50.568 1.00 34.88 151 PRO A C 1
ATOM 1199 O O . PRO A 1 151 ? 44.282 18.923 -51.041 1.00 34.88 151 PRO A O 1
ATOM 1202 N N . ARG A 1 152 ? 42.641 20.492 -50.858 1.00 38.41 152 ARG A N 1
ATOM 1203 C CA . ARG A 1 152 ? 41.607 20.085 -51.833 1.00 38.41 152 ARG A CA 1
ATOM 1204 C C . ARG A 1 152 ? 42.146 19.631 -53.196 1.00 38.41 152 ARG A C 1
ATOM 1206 O O . ARG A 1 152 ? 42.837 20.424 -53.816 1.00 38.41 152 ARG A O 1
ATOM 1213 N N . GLU A 1 153 ? 41.616 18.523 -53.734 1.00 29.17 153 GLU A N 1
ATOM 1214 C CA . GLU A 1 153 ? 41.208 18.409 -55.149 1.00 29.17 153 GLU A CA 1
ATOM 1215 C C . GLU A 1 153 ? 40.157 17.292 -55.409 1.00 29.17 153 GLU A C 1
ATOM 1217 O O . GLU A 1 153 ? 40.326 16.143 -55.017 1.00 29.17 153 GLU A O 1
ATOM 1222 N N . ILE A 1 154 ? 39.105 17.701 -56.138 1.00 32.16 154 ILE A N 1
ATOM 1223 C CA . ILE A 1 154 ? 38.305 16.996 -57.166 1.00 32.16 154 ILE A CA 1
ATOM 1224 C C . ILE A 1 154 ? 37.216 15.974 -56.755 1.00 32.16 154 ILE A C 1
ATOM 1226 O O . ILE A 1 154 ? 37.449 14.832 -56.376 1.00 32.16 154 ILE A O 1
ATOM 1230 N N . ILE A 1 155 ? 35.979 16.419 -57.008 1.00 32.44 155 ILE A N 1
ATOM 1231 C CA . ILE A 1 155 ? 34.714 15.680 -57.113 1.00 32.44 155 ILE A CA 1
ATOM 1232 C C . ILE A 1 155 ? 34.654 14.978 -58.482 1.00 32.44 155 ILE A C 1
ATOM 1234 O O . ILE A 1 155 ? 34.899 15.624 -59.501 1.00 32.44 155 ILE A O 1
ATOM 1238 N N . SER A 1 156 ? 34.236 13.708 -58.537 1.00 30.28 156 SER A N 1
ATOM 1239 C CA . SER A 1 156 ? 33.647 13.135 -59.756 1.00 30.28 156 SER A CA 1
ATOM 1240 C C . SER A 1 156 ? 32.569 12.098 -59.438 1.00 30.28 156 SER A C 1
ATOM 1242 O O . SER A 1 156 ? 32.734 11.211 -58.605 1.00 30.28 156 SER A O 1
ATOM 1244 N N . SER A 1 157 ? 31.450 12.290 -60.120 1.00 32.19 157 SER A N 1
ATOM 1245 C CA . SER A 1 157 ? 30.126 11.696 -59.994 1.00 32.19 157 SER A CA 1
ATOM 1246 C C . SER A 1 157 ? 30.026 10.280 -60.564 1.00 32.19 157 SER A C 1
ATOM 1248 O O . SER A 1 157 ? 30.608 10.024 -61.611 1.00 32.19 157 SER A O 1
ATOM 1250 N N . THR A 1 158 ? 29.128 9.447 -60.021 1.00 28.97 158 THR A N 1
ATOM 1251 C CA . THR A 1 158 ? 28.339 8.479 -60.816 1.00 28.97 158 THR A CA 1
ATOM 1252 C C . THR A 1 158 ? 27.016 8.136 -60.120 1.00 28.97 158 THR A C 1
ATOM 1254 O O . THR A 1 158 ? 27.011 7.490 -59.075 1.00 28.97 158 THR A O 1
ATOM 1257 N N . ASN A 1 159 ? 25.903 8.550 -60.738 1.00 32.03 159 ASN A N 1
ATOM 1258 C CA . ASN A 1 159 ? 24.530 8.118 -60.451 1.00 32.03 159 ASN A CA 1
ATOM 1259 C C . ASN A 1 159 ? 24.244 6.775 -61.140 1.00 32.03 159 ASN A C 1
ATOM 1261 O O . ASN A 1 159 ? 24.641 6.586 -62.290 1.00 32.03 159 ASN A O 1
ATOM 1265 N N . ILE A 1 160 ? 23.487 5.887 -60.488 1.00 33.25 160 ILE A N 1
ATOM 1266 C CA . ILE A 1 160 ? 22.911 4.684 -61.108 1.00 33.25 160 ILE A CA 1
ATOM 1267 C C . ILE A 1 160 ? 21.437 4.585 -60.687 1.00 33.25 160 ILE A C 1
ATOM 1269 O O . ILE A 1 160 ? 21.135 4.411 -59.510 1.00 33.25 160 ILE A O 1
ATOM 1273 N N . SER A 1 161 ? 20.525 4.713 -61.652 1.00 31.69 161 SER A N 1
ATOM 1274 C CA . SER A 1 161 ? 19.084 4.451 -61.499 1.00 31.69 161 SER A CA 1
ATOM 1275 C C . SER A 1 161 ? 18.777 2.954 -61.654 1.00 31.69 161 SER A C 1
ATOM 1277 O O . SER A 1 161 ? 19.413 2.316 -62.495 1.00 31.69 161 SER A O 1
ATOM 1279 N N . PRO A 1 162 ? 17.759 2.392 -60.972 1.00 33.41 162 PRO A N 1
ATOM 1280 C CA . PRO A 1 162 ? 17.208 1.092 -61.326 1.00 33.41 162 PRO A CA 1
ATOM 1281 C C . PRO A 1 162 ? 15.854 1.227 -62.040 1.00 33.41 162 PRO A C 1
ATOM 1283 O O . PRO A 1 162 ? 14.919 1.870 -61.568 1.00 33.41 162 PRO A O 1
ATOM 1286 N N . THR A 1 163 ? 15.772 0.596 -63.205 1.00 29.73 163 THR A N 1
ATOM 1287 C CA . THR A 1 163 ? 14.582 0.403 -64.036 1.00 29.73 163 THR A CA 1
ATOM 1288 C C . THR A 1 163 ? 13.699 -0.724 -63.491 1.00 29.73 163 THR A C 1
ATOM 1290 O O . THR A 1 163 ? 14.191 -1.762 -63.051 1.00 29.73 163 THR A O 1
ATOM 1293 N N . GLY A 1 164 ? 12.379 -0.515 -63.534 1.00 29.59 164 GLY A N 1
ATOM 1294 C CA . GLY A 1 164 ? 11.366 -1.467 -63.078 1.00 29.59 164 GLY A CA 1
ATOM 1295 C C . GLY A 1 164 ? 11.064 -2.598 -64.064 1.00 29.59 164 GLY A C 1
ATOM 1296 O O . GLY A 1 164 ? 11.316 -2.486 -65.263 1.00 29.59 164 GLY A O 1
ATOM 1297 N N . THR A 1 165 ? 10.453 -3.671 -63.550 1.00 32.34 165 THR A N 1
ATOM 1298 C CA . THR A 1 165 ? 9.713 -4.657 -64.353 1.00 32.34 165 THR A CA 1
ATOM 1299 C C . THR A 1 165 ? 8.468 -5.142 -63.600 1.00 32.34 165 THR A C 1
ATOM 1301 O O . THR A 1 165 ? 8.536 -5.543 -62.442 1.00 32.34 165 THR A O 1
ATOM 1304 N N . ASN A 1 166 ? 7.329 -5.053 -64.293 1.00 33.78 166 ASN A N 1
ATOM 1305 C CA . ASN A 1 166 ? 5.987 -5.480 -63.894 1.00 33.78 166 ASN A CA 1
ATOM 1306 C C . ASN A 1 166 ? 5.816 -7.005 -63.965 1.00 33.78 166 ASN A C 1
ATOM 1308 O O . ASN A 1 166 ? 6.362 -7.650 -64.860 1.00 33.78 166 ASN A O 1
ATOM 1312 N N . GLY A 1 167 ? 4.930 -7.547 -63.124 1.00 30.39 167 GLY A N 1
ATOM 1313 C CA . GLY A 1 167 ? 4.459 -8.930 -63.220 1.00 30.39 167 GLY A CA 1
ATOM 1314 C C . GLY A 1 167 ? 3.129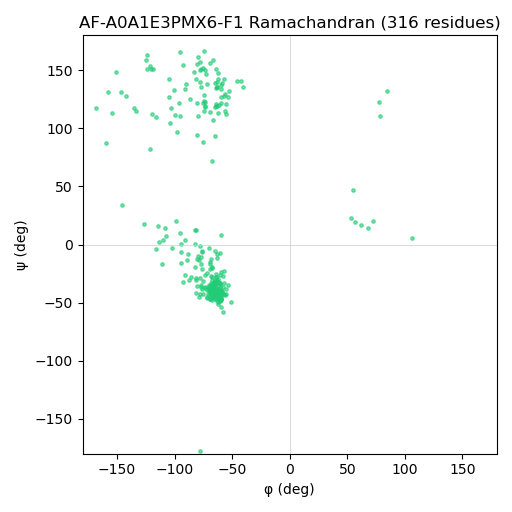 -9.160 -62.499 1.00 30.39 167 GLY A C 1
ATOM 1315 O O . GLY A 1 167 ? 3.110 -9.570 -61.345 1.00 30.39 167 GLY A O 1
ATOM 1316 N N . ASN A 1 168 ? 2.019 -8.924 -63.206 1.00 36.69 168 ASN A N 1
ATOM 1317 C CA . ASN A 1 168 ? 0.665 -9.341 -62.827 1.00 36.69 168 ASN A CA 1
ATOM 1318 C C . ASN A 1 168 ? 0.558 -10.870 -62.688 1.00 36.69 168 ASN A C 1
ATOM 1320 O O . ASN A 1 168 ? 0.908 -11.586 -63.624 1.00 36.69 168 ASN A O 1
ATOM 1324 N N . SER A 1 169 ? -0.068 -11.358 -61.611 1.00 32.53 169 SER A N 1
ATOM 1325 C CA . SER A 1 169 ? -1.009 -12.493 -61.673 1.00 32.53 169 SER A CA 1
ATOM 1326 C C . SER A 1 169 ? -1.790 -12.660 -60.360 1.00 32.53 169 SER A C 1
ATOM 1328 O O . SER A 1 169 ? -1.222 -12.944 -59.311 1.00 32.53 169 SER A O 1
ATOM 1330 N N . SER A 1 170 ? -3.116 -12.521 -60.422 1.00 33.69 170 SER A N 1
ATOM 1331 C CA . SER A 1 170 ? -4.044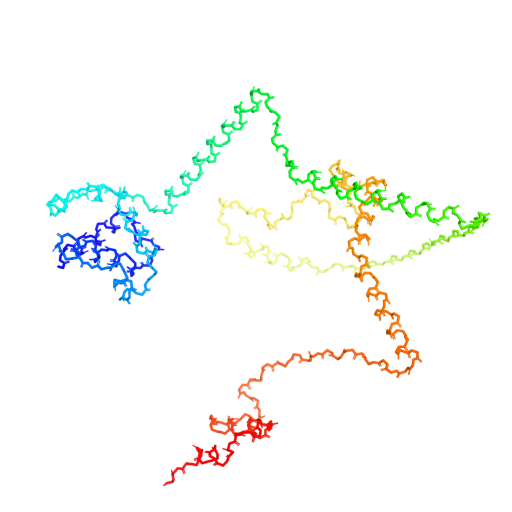 -13.147 -59.464 1.00 33.69 170 SER A CA 1
ATOM 1332 C C . SER A 1 170 ? -4.495 -14.501 -60.025 1.00 33.69 170 SER A C 1
ATOM 1334 O O . SER A 1 170 ? -4.527 -14.653 -61.251 1.00 33.69 170 SER A O 1
ATOM 1336 N N . PRO A 1 171 ? -4.898 -15.471 -59.177 1.00 36.94 171 PRO A N 1
ATOM 1337 C CA . PRO A 1 171 ? -6.330 -15.798 -59.161 1.00 36.94 171 PRO A CA 1
ATOM 1338 C C . PRO A 1 171 ? -6.925 -16.335 -57.833 1.00 36.94 171 PRO A C 1
ATOM 1340 O O . PRO A 1 171 ? -6.332 -17.130 -57.115 1.00 36.94 171 PRO A O 1
ATOM 1343 N N . MET A 1 172 ? -8.205 -15.979 -57.669 1.00 30.27 172 MET A N 1
ATOM 1344 C CA . MET A 1 172 ? -9.363 -16.786 -57.239 1.00 30.27 172 MET A CA 1
ATOM 1345 C C . MET A 1 172 ? -9.618 -17.160 -55.764 1.00 30.27 172 MET A C 1
ATOM 1347 O O . MET A 1 172 ? -8.882 -17.861 -55.081 1.00 30.27 172 MET A O 1
ATOM 1351 N N . SER A 1 173 ? -10.816 -16.723 -55.364 1.00 41.88 173 SER A N 1
ATOM 1352 C CA . SER A 1 173 ? -11.521 -16.839 -54.092 1.00 41.88 173 SER A CA 1
ATOM 1353 C C . SER A 1 173 ? -12.394 -18.100 -54.032 1.00 41.88 173 SER A C 1
ATOM 1355 O O . SER A 1 173 ? -13.112 -18.401 -54.985 1.00 41.88 173 SER A O 1
ATOM 1357 N N . SER A 1 174 ? -12.394 -18.803 -52.893 1.00 36.53 174 SER A N 1
ATOM 1358 C CA . SER A 1 174 ? -13.321 -19.915 -52.615 1.00 36.53 174 SER A CA 1
ATOM 1359 C C . SER A 1 174 ? -13.751 -20.017 -51.136 1.00 36.53 174 SER A C 1
ATOM 1361 O O . SER A 1 174 ? -13.939 -21.118 -50.624 1.00 36.53 174 SER A O 1
ATOM 1363 N N . SER A 1 175 ? -13.896 -18.896 -50.412 1.00 44.72 175 SER A N 1
ATOM 1364 C CA . SER A 1 175 ? -14.213 -18.903 -48.961 1.00 44.72 175 SER A CA 1
ATOM 1365 C C . SER A 1 175 ? -15.636 -18.457 -48.581 1.00 44.72 175 SER A C 1
ATOM 1367 O O . SER A 1 175 ? -15.903 -18.182 -47.411 1.00 44.72 175 SER A O 1
ATOM 1369 N N . SER A 1 176 ? -16.578 -18.379 -49.527 1.00 46.25 176 SER A N 1
ATOM 1370 C CA . SER A 1 176 ? -17.934 -17.868 -49.250 1.00 46.25 176 SER A CA 1
ATOM 1371 C C . SER A 1 176 ? -18.769 -18.790 -48.347 1.00 46.25 176 SER A C 1
ATOM 1373 O O . SER A 1 176 ? -19.538 -18.307 -47.516 1.00 46.25 176 SER A O 1
ATOM 1375 N N . THR A 1 177 ? -18.590 -20.111 -48.439 1.00 48.25 177 THR A N 1
ATOM 1376 C CA . THR A 1 177 ? -19.456 -21.080 -47.743 1.00 48.25 177 THR A CA 1
ATOM 1377 C C . THR A 1 177 ? -19.159 -21.204 -46.244 1.00 48.25 177 THR A C 1
ATOM 1379 O O . THR A 1 177 ? -20.075 -21.377 -45.443 1.00 48.25 177 THR A O 1
ATOM 1382 N N . THR A 1 178 ? -17.897 -21.080 -45.822 1.00 46.25 178 THR A N 1
ATOM 1383 C CA . THR A 1 178 ? -17.507 -21.259 -44.409 1.00 46.25 178 THR A CA 1
ATOM 1384 C C . THR A 1 178 ? -17.840 -20.043 -43.545 1.00 46.25 178 THR A C 1
ATOM 1386 O O . THR A 1 178 ? -18.168 -20.205 -42.372 1.00 46.25 178 THR A O 1
ATOM 1389 N N . LYS A 1 179 ? -17.857 -18.838 -44.130 1.00 53.03 179 LYS A N 1
ATOM 1390 C CA . LYS A 1 179 ? -18.270 -17.602 -43.445 1.00 53.03 179 LYS A CA 1
ATOM 1391 C C . LYS A 1 179 ? -19.759 -17.617 -43.074 1.00 53.03 179 LYS A C 1
ATOM 1393 O O . LYS A 1 179 ? -20.122 -17.206 -41.979 1.00 53.03 179 LYS A O 1
ATOM 1398 N N . SER A 1 180 ? -20.608 -18.171 -43.944 1.00 59.25 180 SER A N 1
ATOM 1399 C CA . SER A 1 180 ? -22.065 -18.247 -43.740 1.00 59.25 180 SER A CA 1
ATOM 1400 C C . SER A 1 180 ? -22.464 -19.156 -42.568 1.00 59.25 180 SER A C 1
ATOM 1402 O O . SER A 1 180 ? -23.386 -18.844 -41.811 1.00 59.25 180 SER A O 1
ATOM 1404 N N . ILE A 1 181 ? -21.737 -20.260 -42.372 1.00 55.59 181 ILE A N 1
ATOM 1405 C CA . ILE A 1 181 ? -21.988 -21.213 -41.280 1.00 55.59 181 ILE A CA 1
ATOM 1406 C C . ILE A 1 181 ? -21.566 -20.618 -39.929 1.00 55.59 181 ILE A C 1
ATOM 1408 O O . ILE A 1 181 ? -22.270 -20.776 -38.935 1.00 55.59 181 ILE A O 1
ATOM 1412 N N . VAL A 1 182 ? -20.447 -19.892 -39.889 1.00 56.88 182 VAL A N 1
ATOM 1413 C CA . VAL A 1 182 ? -19.976 -19.216 -38.670 1.00 56.88 182 VAL A CA 1
ATOM 1414 C C . VAL A 1 182 ? -20.928 -18.077 -38.274 1.00 56.88 182 VAL A C 1
ATOM 1416 O O . VAL A 1 182 ? -21.301 -17.982 -37.103 1.00 56.88 182 VAL A O 1
ATOM 1419 N N . ASP A 1 183 ? -21.419 -17.293 -39.242 1.00 56.28 183 ASP A N 1
ATOM 1420 C CA . ASP A 1 183 ? -22.362 -16.189 -38.990 1.00 56.28 183 ASP A CA 1
ATOM 1421 C C . ASP A 1 183 ? -23.725 -16.685 -38.462 1.00 56.28 183 ASP A C 1
ATOM 1423 O O . ASP A 1 183 ? -24.326 -16.102 -37.556 1.00 56.28 183 ASP A O 1
ATOM 1427 N N . SER A 1 184 ? -24.193 -17.838 -38.951 1.00 59.22 184 SER A N 1
ATOM 1428 C CA . SER A 1 184 ? -25.442 -18.469 -38.495 1.00 59.22 184 SER A CA 1
ATOM 1429 C C . SER A 1 184 ? -25.327 -19.194 -37.143 1.00 59.22 184 SER A C 1
ATOM 1431 O O . SER A 1 184 ? -26.343 -19.461 -36.490 1.00 59.22 184 SER A O 1
ATOM 1433 N N . ILE A 1 185 ? -24.110 -19.492 -36.676 1.00 57.41 185 ILE A N 1
ATOM 1434 C CA . ILE A 1 185 ? -23.854 -19.974 -35.309 1.00 57.41 185 ILE A CA 1
ATOM 1435 C C . ILE A 1 185 ? -23.811 -18.799 -34.323 1.00 57.41 185 ILE A C 1
ATOM 1437 O O . ILE A 1 185 ? -24.427 -18.898 -33.259 1.00 57.41 185 ILE A O 1
ATOM 1441 N N . LEU A 1 186 ? -23.174 -17.678 -34.688 1.00 55.31 186 LEU A N 1
ATOM 1442 C CA . LEU A 1 186 ? -23.105 -16.475 -33.845 1.00 55.31 186 LEU A CA 1
ATOM 1443 C C . LEU A 1 186 ? -24.486 -15.848 -33.589 1.00 55.31 186 LEU A C 1
ATOM 1445 O O . LEU A 1 186 ? -24.780 -15.446 -32.465 1.00 55.31 186 LEU A O 1
ATOM 1449 N N . ARG A 1 187 ? -25.371 -15.818 -34.597 1.00 57.41 187 ARG A N 1
ATOM 1450 C CA . ARG A 1 187 ? -26.713 -15.210 -34.477 1.00 57.41 187 ARG A CA 1
ATOM 1451 C C . ARG A 1 187 ? -27.672 -15.944 -33.536 1.00 57.41 187 ARG A C 1
ATOM 1453 O O . ARG A 1 187 ? -28.649 -15.350 -33.096 1.00 57.41 187 ARG A O 1
ATOM 1460 N N . ARG A 1 188 ? -27.428 -17.220 -33.213 1.00 56.19 188 ARG A N 1
ATOM 1461 C CA . ARG A 1 188 ? -28.343 -18.020 -32.372 1.00 56.19 188 ARG A CA 1
ATOM 1462 C C . ARG A 1 188 ? -28.228 -17.757 -30.868 1.00 56.19 188 ARG A C 1
ATOM 1464 O O . ARG A 1 188 ? -29.083 -18.239 -30.136 1.00 56.19 188 ARG A O 1
ATOM 1471 N N . HIS A 1 189 ? -27.214 -17.020 -30.409 1.00 53.00 189 HIS A N 1
ATOM 1472 C CA . HIS A 1 189 ? -26.957 -16.813 -28.975 1.00 53.00 189 HIS A CA 1
ATOM 1473 C C . HIS A 1 189 ? -26.844 -15.341 -28.548 1.00 53.00 189 HIS A C 1
ATOM 1475 O O . HIS A 1 189 ? -26.356 -15.066 -27.455 1.00 53.00 189 HIS A O 1
ATOM 1481 N N . LEU A 1 190 ? -27.317 -14.389 -29.359 1.00 51.75 190 LEU A N 1
ATOM 1482 C CA . LEU A 1 190 ? -27.319 -12.974 -28.985 1.00 51.75 190 LEU A CA 1
ATOM 1483 C C . LEU A 1 190 ? -28.716 -12.503 -28.572 1.00 51.75 190 LEU A C 1
ATOM 1485 O O . LEU A 1 190 ? -29.658 -12.524 -29.361 1.00 51.75 190 LEU A O 1
ATOM 1489 N N . HIS A 1 191 ? -28.834 -12.091 -27.310 1.00 53.28 191 HIS A N 1
ATOM 1490 C CA . HIS A 1 191 ? -30.017 -11.437 -26.759 1.00 53.28 191 HIS A CA 1
ATOM 1491 C C . HIS A 1 191 ? -30.229 -10.085 -27.474 1.00 53.28 191 HIS A C 1
ATOM 1493 O O . HIS A 1 191 ? -29.254 -9.350 -27.634 1.00 53.28 191 HIS A O 1
ATOM 1499 N N . PRO A 1 192 ? -31.460 -9.726 -27.888 1.00 60.06 192 PRO A N 1
ATOM 1500 C CA . PRO A 1 192 ? -31.719 -8.592 -28.786 1.00 60.06 192 PRO A CA 1
ATOM 1501 C C . PRO A 1 192 ? -31.339 -7.203 -28.240 1.00 60.06 192 PRO A C 1
ATOM 1503 O O . PRO A 1 192 ? -31.294 -6.254 -29.014 1.00 60.06 192 PRO A O 1
ATOM 1506 N N . GLU A 1 193 ? -31.036 -7.074 -26.945 1.00 57.88 193 GLU A N 1
ATOM 1507 C CA . GLU A 1 193 ? -30.705 -5.789 -26.304 1.00 57.88 193 GLU A CA 1
ATOM 1508 C C . GLU A 1 193 ? -29.237 -5.625 -25.886 1.00 57.88 193 GLU A C 1
ATOM 1510 O O . GLU A 1 193 ? -28.878 -4.610 -25.294 1.00 57.88 193 GLU A O 1
ATOM 1515 N N . VAL A 1 194 ? -28.360 -6.588 -26.184 1.00 58.84 194 VAL A N 1
ATOM 1516 C CA . VAL A 1 194 ? -26.922 -6.396 -25.950 1.00 58.84 194 VAL A CA 1
ATOM 1517 C C . VAL A 1 194 ? -26.299 -5.916 -27.259 1.00 58.84 194 VAL A C 1
ATOM 1519 O O . VAL A 1 194 ? -26.248 -6.703 -28.209 1.00 58.84 194 VAL A O 1
ATOM 1522 N N . PRO A 1 195 ? -25.842 -4.651 -27.362 1.00 60.97 195 PRO A N 1
ATOM 1523 C CA . PRO A 1 195 ? -25.165 -4.190 -28.563 1.00 60.97 195 PRO A CA 1
ATOM 1524 C C . PRO A 1 195 ? -23.955 -5.089 -28.816 1.00 60.97 195 PRO A C 1
ATOM 1526 O O . PRO A 1 195 ? -23.138 -5.324 -27.922 1.00 60.97 195 PRO A O 1
ATOM 1529 N N . VAL A 1 196 ? -23.863 -5.625 -30.035 1.00 59.91 196 VAL A N 1
ATOM 1530 C CA . VAL A 1 196 ? -22.689 -6.372 -30.496 1.00 59.91 196 VAL A CA 1
ATOM 1531 C C . VAL A 1 196 ? -21.489 -5.451 -30.310 1.00 59.91 196 VAL A C 1
ATOM 1533 O O . VAL A 1 196 ? -21.402 -4.409 -30.956 1.00 59.91 196 VAL A O 1
ATOM 1536 N N . ILE A 1 197 ? -20.588 -5.799 -29.391 1.00 58.22 197 ILE A N 1
ATOM 1537 C CA . ILE A 1 197 ? -19.416 -4.975 -29.106 1.00 58.22 197 ILE A CA 1
ATOM 1538 C C . ILE A 1 197 ? -18.564 -4.930 -30.381 1.00 58.22 197 ILE A C 1
ATOM 1540 O O . ILE A 1 197 ? -18.113 -5.957 -30.886 1.00 58.22 197 ILE A O 1
ATOM 1544 N N . GLN A 1 198 ? -18.373 -3.717 -30.894 1.00 52.94 198 GLN A N 1
ATOM 1545 C CA . GLN A 1 198 ? -17.819 -3.387 -32.210 1.00 52.94 198 GLN A CA 1
ATOM 1546 C C . GLN A 1 198 ? -16.386 -3.885 -32.466 1.00 52.94 198 GLN A C 1
ATOM 1548 O O . GLN A 1 198 ? -15.938 -3.819 -33.601 1.00 52.94 198 GLN A O 1
ATOM 1553 N N . TRP A 1 199 ? -15.672 -4.435 -31.474 1.00 58.50 199 TRP A N 1
ATOM 1554 C CA . TRP A 1 199 ? -14.306 -4.951 -31.668 1.00 58.50 199 TRP A CA 1
ATOM 1555 C C . TRP A 1 199 ? -14.227 -6.078 -32.712 1.00 58.50 199 TRP A C 1
ATOM 1557 O O . TRP A 1 199 ? -13.164 -6.313 -33.279 1.00 58.50 199 TRP A O 1
ATOM 1567 N N . ALA A 1 200 ? -15.337 -6.783 -32.964 1.00 58.34 200 ALA A N 1
ATOM 1568 C CA . ALA A 1 200 ? -15.396 -7.899 -33.909 1.00 58.34 200 ALA A CA 1
ATOM 1569 C C . ALA A 1 200 ? -15.709 -7.481 -35.359 1.00 58.34 200 ALA A C 1
ATOM 1571 O O . ALA A 1 200 ? -15.627 -8.317 -36.257 1.00 58.34 200 ALA A O 1
ATOM 1572 N N . THR A 1 201 ? -16.065 -6.216 -35.603 1.00 59.81 201 THR A N 1
ATOM 1573 C CA . THR A 1 201 ? -16.235 -5.689 -36.965 1.00 59.81 201 THR A CA 1
ATOM 1574 C C . THR A 1 201 ? -15.184 -4.601 -37.144 1.00 59.81 201 THR A C 1
ATOM 1576 O O . THR A 1 201 ? -15.318 -3.570 -36.484 1.00 59.81 201 THR A O 1
ATOM 1579 N N . PRO A 1 202 ? -14.130 -4.794 -37.964 1.00 58.59 202 PRO A N 1
ATOM 1580 C CA . PRO A 1 202 ? -13.238 -3.683 -38.271 1.00 58.59 202 PRO A CA 1
ATOM 1581 C C . PRO A 1 202 ? -14.112 -2.526 -38.778 1.00 58.59 202 PRO A C 1
ATOM 1583 O O . PRO A 1 202 ? -15.049 -2.780 -39.549 1.00 58.59 202 PRO A O 1
ATOM 1586 N N . PRO A 1 203 ? -13.920 -1.295 -38.275 1.00 60.53 203 PRO A N 1
ATOM 1587 C CA . PRO A 1 203 ? -14.740 -0.174 -38.693 1.00 60.53 203 PRO A CA 1
ATOM 1588 C C . PRO A 1 203 ? -14.623 -0.065 -40.213 1.00 60.53 203 PRO A C 1
ATOM 1590 O O . PRO A 1 203 ? -13.553 0.211 -40.737 1.00 60.53 203 PRO A O 1
ATOM 1593 N N . SER A 1 204 ? -15.737 -0.287 -40.916 1.00 60.91 204 SER A N 1
ATOM 1594 C CA . SER A 1 204 ? -15.870 -0.248 -42.385 1.00 60.91 204 SER A CA 1
ATOM 1595 C C . SER A 1 204 ? -15.499 1.112 -43.015 1.00 60.91 204 SER A C 1
ATOM 1597 O O . SER A 1 204 ? -15.790 1.348 -44.184 1.00 60.91 204 SER A O 1
ATOM 1599 N N . GLN A 1 205 ? -14.947 2.032 -42.227 1.00 64.69 205 GLN A N 1
ATOM 1600 C CA . GLN A 1 205 ? -14.539 3.372 -42.620 1.00 64.69 205 GLN A CA 1
ATOM 1601 C C . GLN A 1 205 ? -13.057 3.459 -43.000 1.00 64.69 205 GLN A C 1
ATOM 1603 O O . GLN A 1 205 ? -12.690 4.439 -43.635 1.00 64.69 205 GLN A O 1
ATOM 1608 N N . VAL A 1 206 ? -12.229 2.469 -42.645 1.00 69.44 206 VAL A N 1
ATOM 1609 C CA . VAL A 1 206 ? -10.807 2.438 -43.025 1.00 69.44 206 VAL A CA 1
ATOM 1610 C C . VAL A 1 206 ? -10.661 1.698 -44.353 1.00 69.44 206 VAL A C 1
ATOM 1612 O O . VAL A 1 206 ? -11.285 0.654 -44.557 1.00 69.44 206 VAL A O 1
ATOM 1615 N N . ASN A 1 207 ? -9.890 2.262 -45.278 1.00 77.12 207 ASN A N 1
ATOM 1616 C CA . ASN A 1 207 ? -9.650 1.662 -46.584 1.00 77.12 207 ASN A CA 1
ATOM 1617 C C . ASN A 1 207 ? -8.695 0.458 -46.436 1.00 77.12 207 ASN A C 1
ATOM 1619 O O . ASN A 1 207 ? -7.563 0.615 -46.003 1.00 77.12 207 ASN A O 1
ATOM 1623 N N . ASP A 1 208 ? -9.130 -0.751 -46.810 1.00 77.75 208 ASP A N 1
ATOM 1624 C CA . ASP A 1 208 ? -8.330 -1.991 -46.692 1.00 77.75 208 ASP A CA 1
ATOM 1625 C C . ASP A 1 208 ? -7.318 -2.182 -47.851 1.00 77.75 208 ASP A C 1
ATOM 1627 O O . ASP A 1 208 ? -6.792 -3.282 -48.071 1.00 77.75 208 ASP A O 1
ATOM 1631 N N . HIS A 1 209 ? -7.084 -1.154 -48.667 1.00 82.31 209 HIS A N 1
ATOM 1632 C CA . HIS A 1 209 ? -6.205 -1.255 -49.827 1.00 82.31 209 HIS A CA 1
ATOM 1633 C C . HIS A 1 209 ? -4.721 -1.283 -49.391 1.00 82.31 209 HIS A C 1
ATOM 1635 O O . HIS A 1 209 ? -4.256 -0.351 -48.746 1.00 82.31 209 HIS A O 1
ATOM 1641 N N . PRO A 1 210 ? -3.927 -2.310 -49.762 1.00 77.75 210 PRO A N 1
ATOM 1642 C CA . PRO A 1 210 ? -2.609 -2.576 -49.161 1.00 77.75 210 PRO A CA 1
ATOM 1643 C C . PRO A 1 210 ? -1.509 -1.553 -49.490 1.00 77.75 210 PRO A C 1
ATOM 1645 O O . PRO A 1 210 ? -0.460 -1.572 -48.855 1.00 77.75 210 PRO A O 1
ATOM 1648 N N . GLU A 1 211 ? -1.726 -0.709 -50.497 1.00 80.31 211 GLU A N 1
ATOM 1649 C CA . GLU A 1 211 ? -0.772 0.302 -50.985 1.00 80.31 211 GLU A CA 1
ATOM 1650 C C . GLU A 1 211 ? -1.298 1.738 -50.797 1.00 80.31 211 GLU A C 1
ATOM 1652 O O . GLU A 1 211 ? -0.606 2.689 -51.143 1.00 80.31 211 GLU A O 1
ATOM 1657 N N . ASP A 1 212 ? -2.535 1.909 -50.311 1.00 80.62 212 ASP A N 1
ATOM 1658 C CA . ASP A 1 212 ? -3.133 3.234 -50.105 1.00 80.62 212 ASP A CA 1
ATOM 1659 C C . ASP A 1 212 ? -3.115 3.545 -48.607 1.00 80.62 212 ASP A C 1
ATOM 1661 O O . ASP A 1 212 ? -3.869 2.947 -47.847 1.00 80.62 212 ASP A O 1
ATOM 1665 N N . LEU A 1 213 ? -2.197 4.423 -48.201 1.00 78.19 213 LEU A N 1
ATOM 1666 C CA . LEU A 1 213 ? -2.009 4.890 -46.820 1.00 78.19 213 LEU A CA 1
ATOM 1667 C C . LEU A 1 213 ? -2.319 6.392 -46.685 1.00 78.19 213 LEU A C 1
ATOM 1669 O O . LEU A 1 213 ? -1.915 7.025 -45.714 1.00 78.19 213 LEU A O 1
ATOM 1673 N N . SER A 1 214 ? -3.003 6.971 -47.679 1.00 75.00 214 SER A N 1
ATOM 1674 C CA . SER A 1 214 ? -3.314 8.407 -47.740 1.00 75.00 214 SER A CA 1
ATOM 1675 C C . SER A 1 214 ? -4.315 8.869 -46.673 1.00 75.00 214 SER A C 1
ATOM 1677 O O . SER A 1 214 ? -4.483 10.063 -46.447 1.00 75.00 214 SER A O 1
ATOM 1679 N N . ASP A 1 215 ? -4.980 7.935 -45.989 1.00 76.56 215 ASP A N 1
ATOM 1680 C CA . ASP A 1 215 ? -5.853 8.187 -44.842 1.00 76.56 215 ASP A CA 1
ATOM 1681 C C . ASP A 1 215 ? -5.079 8.482 -43.544 1.00 76.56 215 ASP A C 1
ATOM 1683 O O . ASP A 1 215 ? -5.691 8.840 -42.536 1.00 76.56 215 ASP A O 1
ATOM 1687 N N . VAL A 1 216 ? -3.749 8.347 -43.577 1.00 77.75 216 VAL A N 1
ATOM 1688 C CA . VAL A 1 216 ? -2.835 8.546 -42.445 1.00 77.75 216 VAL A CA 1
ATOM 1689 C C . VAL A 1 216 ? -1.918 9.767 -42.652 1.00 77.75 216 VAL A C 1
ATOM 1691 O O . VAL A 1 216 ? -1.098 10.068 -41.791 1.00 77.75 216 VAL A O 1
ATOM 1694 N N . ASP A 1 217 ? -2.063 10.513 -43.750 1.00 74.00 217 ASP A N 1
ATOM 1695 C CA . ASP A 1 217 ? -1.318 11.758 -43.977 1.00 74.00 217 ASP A CA 1
ATOM 1696 C C . ASP A 1 217 ? -1.910 12.894 -43.101 1.00 74.00 217 ASP A C 1
ATOM 1698 O O . ASP A 1 217 ? -2.825 13.604 -43.521 1.00 74.00 217 ASP A O 1
ATOM 1702 N N . ASP A 1 218 ? -1.421 13.036 -41.862 1.00 79.62 218 ASP A N 1
ATOM 1703 C CA . ASP A 1 218 ? -1.784 14.101 -40.904 1.00 79.62 218 ASP A CA 1
ATOM 1704 C C . ASP A 1 218 ? -0.543 14.915 -40.482 1.00 79.62 218 ASP A C 1
ATOM 1706 O O . ASP A 1 218 ? 0.577 14.394 -40.452 1.00 79.62 218 ASP A O 1
ATOM 1710 N N . ASP A 1 219 ? -0.743 16.179 -40.096 1.00 78.50 219 ASP A N 1
ATOM 1711 C CA . ASP A 1 219 ? 0.315 17.136 -39.728 1.00 78.50 219 ASP A CA 1
ATOM 1712 C C . ASP A 1 219 ? 1.181 16.619 -38.551 1.00 78.50 219 ASP A C 1
ATOM 1714 O O . ASP A 1 219 ? 2.365 16.951 -38.432 1.00 78.50 219 ASP A O 1
ATOM 1718 N N . GLU A 1 220 ? 0.614 15.769 -37.678 1.00 83.69 220 GLU A N 1
ATOM 1719 C CA . GLU A 1 220 ? 1.347 15.087 -36.598 1.00 83.69 220 GLU A CA 1
ATOM 1720 C C . GLU A 1 220 ? 2.449 14.172 -37.154 1.00 83.69 220 GLU A C 1
ATOM 1722 O O . GLU A 1 220 ? 3.557 14.137 -36.615 1.00 83.69 220 GLU A O 1
ATOM 1727 N N . ILE A 1 221 ? 2.180 13.457 -38.247 1.00 79.19 221 ILE A N 1
ATOM 1728 C CA . ILE A 1 221 ? 3.115 12.478 -38.806 1.00 79.19 221 ILE A CA 1
ATOM 1729 C C . ILE A 1 221 ? 4.255 13.155 -39.552 1.00 79.19 221 ILE A C 1
ATOM 1731 O O . ILE A 1 221 ? 5.412 12.750 -39.394 1.00 79.19 221 ILE A O 1
ATOM 1735 N N . ASP A 1 222 ? 3.958 14.235 -40.269 1.00 76.94 222 ASP A N 1
ATOM 1736 C CA . ASP A 1 222 ? 4.982 15.063 -40.902 1.00 76.94 222 ASP A CA 1
ATOM 1737 C C . ASP A 1 222 ? 5.949 15.651 -39.863 1.00 76.94 222 ASP A C 1
ATOM 1739 O O . ASP A 1 222 ? 7.154 15.733 -40.107 1.00 76.94 222 ASP A O 1
ATOM 1743 N N . SER A 1 223 ? 5.461 15.957 -38.654 1.00 81.94 223 SER A N 1
ATOM 1744 C CA . SER A 1 223 ? 6.302 16.440 -37.552 1.00 81.94 223 SER A CA 1
ATOM 1745 C C . SER A 1 223 ? 7.259 15.387 -36.962 1.00 81.94 223 SER A C 1
ATOM 1747 O O . SER A 1 223 ? 8.226 15.750 -36.289 1.00 81.94 223 SER A O 1
ATOM 1749 N N . PHE A 1 224 ? 7.051 14.084 -37.216 1.00 79.12 224 PHE A N 1
ATOM 1750 C CA . PHE A 1 224 ? 7.974 13.035 -36.753 1.00 79.12 224 PHE A CA 1
ATOM 1751 C C . PHE A 1 224 ? 9.251 12.945 -37.588 1.00 79.12 224 PHE A C 1
ATOM 1753 O O . PHE A 1 224 ? 10.261 12.405 -37.115 1.00 79.12 224 PHE A O 1
ATOM 1760 N N . VAL A 1 225 ? 9.228 13.448 -38.823 1.00 86.62 225 VAL A N 1
ATOM 1761 C CA . VAL A 1 225 ? 10.419 13.492 -39.667 1.00 86.62 225 VAL A CA 1
ATOM 1762 C C . VAL A 1 225 ? 11.268 14.678 -39.231 1.00 86.62 225 VAL A C 1
ATOM 1764 O O . VAL A 1 225 ? 10.912 15.834 -39.420 1.00 86.62 225 VAL A O 1
ATOM 1767 N N . LEU A 1 226 ? 12.419 14.376 -38.633 1.00 88.00 226 LEU A N 1
ATOM 1768 C CA . LEU A 1 226 ? 13.355 15.398 -38.181 1.00 88.00 226 LEU A CA 1
ATOM 1769 C C . LEU A 1 226 ? 13.891 16.238 -39.340 1.00 88.00 226 LEU A C 1
ATOM 1771 O O . LEU A 1 226 ? 14.178 15.725 -40.427 1.00 88.00 226 LEU A O 1
ATOM 1775 N N . ASN A 1 227 ? 14.162 17.507 -39.045 1.00 91.56 227 ASN A N 1
ATOM 1776 C CA . ASN A 1 227 ? 14.868 18.380 -39.972 1.00 91.56 227 ASN A CA 1
ATOM 1777 C C . ASN A 1 227 ? 16.300 17.869 -40.225 1.00 91.56 227 ASN A C 1
ATOM 1779 O O . ASN A 1 227 ? 16.911 17.281 -39.328 1.00 91.56 227 ASN A O 1
ATOM 1783 N N . PRO A 1 228 ? 16.895 18.127 -41.407 1.00 91.25 228 PRO A N 1
ATOM 1784 C CA . PRO A 1 228 ? 18.250 17.668 -41.731 1.00 91.25 228 PRO A CA 1
ATOM 1785 C C . PRO A 1 228 ? 19.318 18.063 -40.696 1.00 91.25 228 PRO A C 1
ATOM 1787 O O . PRO A 1 228 ? 20.229 17.284 -40.427 1.00 91.25 228 PRO A O 1
ATOM 1790 N N . GLU A 1 229 ? 19.177 19.239 -40.080 1.00 86.81 229 GLU A N 1
ATOM 1791 C CA . GLU A 1 229 ? 20.054 19.729 -39.008 1.00 86.81 229 GLU A CA 1
ATOM 1792 C C . GLU A 1 229 ? 19.912 18.900 -37.718 1.00 86.81 229 GLU A C 1
ATOM 1794 O O . GLU A 1 229 ? 20.899 18.468 -37.125 1.00 86.81 229 GLU A O 1
ATOM 1799 N N . GLU A 1 230 ? 18.681 18.581 -37.315 1.00 86.12 230 GLU A N 1
ATOM 1800 C CA . GLU A 1 230 ? 18.409 17.742 -36.143 1.00 86.12 230 GLU A CA 1
ATOM 1801 C C . GLU A 1 230 ? 18.870 16.298 -36.357 1.00 86.12 230 GLU A C 1
ATOM 1803 O O . GLU A 1 230 ? 19.343 15.647 -35.421 1.00 86.12 230 GLU A O 1
ATOM 1808 N N . VAL A 1 231 ? 18.753 15.790 -37.590 1.00 89.69 231 VAL A N 1
ATOM 1809 C CA . VAL A 1 231 ? 19.291 14.482 -37.981 1.00 89.69 231 VAL A CA 1
ATOM 1810 C C . VAL A 1 231 ? 20.805 14.464 -37.812 1.00 89.69 231 VAL A C 1
ATOM 1812 O O . VAL A 1 231 ? 21.329 13.490 -37.268 1.00 89.69 231 VAL A O 1
ATOM 1815 N N . GLU A 1 232 ? 21.511 15.520 -38.225 1.00 90.00 232 GLU A N 1
ATOM 1816 C CA . GLU A 1 232 ? 22.960 15.606 -38.048 1.00 90.00 232 GLU A CA 1
ATOM 1817 C C . GLU A 1 232 ? 23.337 15.595 -36.565 1.00 90.00 232 GLU A C 1
ATOM 1819 O O . GLU A 1 232 ? 24.151 14.764 -36.159 1.00 90.00 232 GLU A O 1
ATOM 1824 N N . ILE A 1 233 ? 22.695 16.430 -35.742 1.00 88.12 233 ILE A N 1
ATOM 1825 C CA . ILE A 1 233 ? 22.967 16.505 -34.299 1.00 88.12 233 ILE A CA 1
ATOM 1826 C C . ILE A 1 233 ? 22.676 15.159 -33.622 1.00 88.12 233 ILE A C 1
ATOM 1828 O O . ILE A 1 233 ? 23.524 14.623 -32.904 1.00 88.12 233 ILE A O 1
ATOM 1832 N N . LYS A 1 234 ? 21.510 14.550 -33.877 1.00 89.19 234 LYS A N 1
ATOM 1833 C CA . LYS A 1 234 ? 21.165 13.253 -33.271 1.00 89.19 234 LYS A CA 1
ATOM 1834 C C . LYS A 1 234 ? 22.067 12.127 -33.766 1.00 89.19 234 LYS A C 1
ATOM 1836 O O . LYS A 1 234 ? 22.481 11.292 -32.962 1.00 89.19 234 LYS A O 1
ATOM 1841 N N . SER A 1 235 ? 22.408 12.102 -35.056 1.00 88.88 235 SER A N 1
ATOM 1842 C CA . SER A 1 235 ? 23.359 11.134 -35.614 1.00 88.88 235 SER A CA 1
ATOM 1843 C C . SER A 1 235 ? 24.735 11.296 -34.974 1.00 88.88 235 SER A C 1
ATOM 1845 O O . SER A 1 235 ? 25.353 10.305 -34.592 1.00 88.88 235 SER A O 1
ATOM 1847 N N . ARG A 1 236 ? 25.195 12.537 -34.790 1.00 84.75 236 ARG A N 1
ATOM 1848 C CA . ARG A 1 236 ? 26.466 12.862 -34.139 1.00 84.75 236 ARG A CA 1
ATOM 1849 C C . ARG A 1 236 ? 26.502 12.333 -32.709 1.00 84.75 236 ARG A C 1
ATOM 1851 O O . ARG A 1 236 ? 27.400 11.563 -32.383 1.00 84.75 236 ARG A O 1
ATOM 1858 N N . VAL A 1 237 ? 25.503 12.674 -31.894 1.00 89.94 237 VAL A N 1
ATOM 1859 C CA . VAL A 1 237 ? 25.384 12.210 -30.499 1.00 89.94 237 VAL A CA 1
ATOM 1860 C C . VAL A 1 237 ? 25.314 10.683 -30.426 1.00 89.94 237 VAL A C 1
ATOM 1862 O O . VAL A 1 237 ? 25.957 10.054 -29.587 1.00 89.94 237 VAL A O 1
ATOM 1865 N N . TRP A 1 238 ? 24.568 10.054 -31.333 1.00 90.88 238 TRP A N 1
ATOM 1866 C CA . TRP A 1 238 ? 24.476 8.599 -31.379 1.00 90.88 238 TRP A CA 1
ATOM 1867 C C . TRP A 1 238 ? 25.811 7.951 -31.760 1.00 90.88 238 TRP A C 1
ATOM 1869 O O . TRP A 1 238 ? 26.221 6.974 -31.134 1.00 90.88 238 TRP A O 1
ATOM 1879 N N . MET A 1 239 ? 26.515 8.497 -32.755 1.00 84.94 239 MET A N 1
ATOM 1880 C CA . MET A 1 239 ? 27.823 8.004 -33.186 1.00 84.94 239 MET A CA 1
ATOM 1881 C C . MET A 1 239 ? 28.891 8.171 -32.107 1.00 84.94 239 MET A C 1
ATOM 1883 O O . MET A 1 239 ? 29.717 7.274 -31.958 1.00 84.94 239 MET A O 1
ATOM 1887 N N . THR A 1 240 ? 28.890 9.273 -31.351 1.00 86.69 240 THR A N 1
ATOM 1888 C CA . THR A 1 240 ? 29.854 9.487 -30.262 1.00 86.69 240 THR A CA 1
ATOM 1889 C C . THR A 1 240 ? 29.586 8.540 -29.097 1.00 86.69 240 THR A C 1
ATOM 1891 O O . THR A 1 240 ? 30.510 7.856 -28.655 1.00 86.69 240 THR A O 1
ATOM 1894 N N . LEU A 1 241 ? 28.330 8.413 -28.658 1.00 88.00 241 LEU A N 1
ATOM 1895 C CA . LEU A 1 241 ? 27.959 7.534 -27.545 1.00 88.00 241 LEU A CA 1
ATOM 1896 C C . LEU A 1 241 ? 28.143 6.047 -27.889 1.00 88.00 241 LEU A C 1
ATOM 1898 O O . LEU A 1 241 ? 28.612 5.266 -27.062 1.00 88.00 241 LEU A O 1
ATOM 1902 N N . ASN A 1 242 ? 27.826 5.652 -29.126 1.00 92.19 242 ASN A N 1
ATOM 1903 C CA . ASN A 1 242 ? 27.938 4.264 -29.583 1.00 92.19 242 ASN A CA 1
ATOM 1904 C C . ASN A 1 242 ? 29.249 3.959 -30.314 1.00 92.19 242 ASN A C 1
ATOM 1906 O O . ASN A 1 242 ? 29.391 2.870 -30.881 1.00 92.19 242 ASN A O 1
ATOM 1910 N N . ARG A 1 243 ? 30.221 4.874 -30.290 1.00 89.62 243 ARG A N 1
ATOM 1911 C CA . ARG A 1 243 ? 31.494 4.745 -31.012 1.00 89.62 243 ARG A CA 1
ATOM 1912 C C . ARG A 1 243 ? 32.178 3.410 -30.743 1.00 89.62 243 ARG A C 1
ATOM 1914 O O . ARG A 1 243 ? 32.552 2.694 -31.671 1.00 89.62 243 ARG A O 1
ATOM 1921 N N . ASP A 1 244 ? 32.291 3.049 -29.471 1.00 83.81 244 ASP A N 1
ATOM 1922 C CA . ASP A 1 244 ? 32.986 1.833 -29.051 1.00 83.81 244 ASP A CA 1
ATOM 1923 C C . ASP A 1 244 ? 32.247 0.568 -29.498 1.00 83.81 244 ASP A C 1
ATOM 1925 O O . ASP A 1 244 ? 32.873 -0.423 -29.877 1.00 83.81 244 ASP A O 1
ATOM 1929 N N . TYR A 1 245 ? 30.911 0.606 -29.523 1.00 90.12 245 TYR A N 1
ATOM 1930 C CA . TYR A 1 245 ? 30.105 -0.493 -30.042 1.00 90.12 245 TYR A CA 1
ATOM 1931 C C . TYR A 1 245 ? 30.327 -0.683 -31.545 1.00 90.12 245 TYR A C 1
ATOM 1933 O O . TYR A 1 245 ? 30.529 -1.815 -31.986 1.00 90.12 245 TYR A O 1
ATOM 1941 N N . ILE A 1 246 ? 30.324 0.404 -32.323 1.00 92.56 246 ILE A N 1
ATOM 1942 C CA . ILE A 1 246 ? 30.528 0.364 -33.778 1.00 92.56 246 ILE A CA 1
ATOM 1943 C C . ILE A 1 246 ? 31.927 -0.175 -34.103 1.00 92.56 246 ILE A C 1
ATOM 1945 O O . ILE A 1 246 ? 32.047 -1.116 -34.889 1.00 92.56 246 ILE A O 1
ATOM 1949 N N . LEU A 1 247 ? 32.965 0.333 -33.429 1.00 89.00 247 LEU A N 1
ATOM 1950 C CA . LEU A 1 247 ? 34.341 -0.153 -33.580 1.00 89.00 247 LEU A CA 1
ATOM 1951 C C . LEU A 1 247 ? 34.476 -1.629 -33.195 1.00 89.00 247 LEU A C 1
ATOM 1953 O O . LEU A 1 247 ? 35.158 -2.393 -33.874 1.00 89.00 247 LEU A O 1
ATOM 1957 N N . GLU A 1 248 ? 33.812 -2.069 -32.127 1.00 85.31 248 GLU A N 1
ATOM 1958 C CA . GLU A 1 248 ? 33.847 -3.471 -31.718 1.00 85.31 248 GLU A CA 1
ATOM 1959 C C . GLU A 1 248 ? 33.099 -4.379 -32.710 1.00 85.31 248 GLU A C 1
ATOM 1961 O O . GLU A 1 248 ? 33.535 -5.508 -32.949 1.00 85.31 248 GLU A O 1
ATOM 1966 N N . GLN A 1 249 ? 31.998 -3.914 -33.313 1.00 88.44 249 GLN A N 1
ATOM 1967 C CA . GLN A 1 249 ? 31.314 -4.639 -34.392 1.00 88.44 249 GLN A CA 1
ATOM 1968 C C . GLN A 1 249 ? 32.194 -4.750 -35.636 1.00 88.44 249 GLN A C 1
ATOM 1970 O O . GLN A 1 249 ? 32.315 -5.839 -36.202 1.00 88.44 249 GLN A O 1
ATOM 1975 N N . GLU A 1 250 ? 32.858 -3.664 -36.029 1.00 85.69 250 GLU A N 1
ATOM 1976 C CA . GLU A 1 250 ? 33.789 -3.659 -37.155 1.00 85.69 250 GLU A CA 1
ATOM 1977 C C . GLU A 1 250 ? 34.995 -4.565 -36.886 1.00 85.69 250 GLU A C 1
ATOM 1979 O O . GLU A 1 250 ? 35.332 -5.417 -37.709 1.00 85.69 250 GLU A O 1
ATOM 1984 N N . ARG A 1 251 ? 35.574 -4.501 -35.681 1.00 88.81 251 ARG A N 1
ATOM 1985 C CA . ARG A 1 251 ? 36.661 -5.389 -35.250 1.00 88.81 251 ARG A CA 1
ATOM 1986 C C . ARG A 1 251 ? 36.244 -6.854 -35.286 1.00 88.81 251 ARG A C 1
ATOM 1988 O O . ARG A 1 251 ? 37.013 -7.703 -35.734 1.00 88.81 251 ARG A O 1
ATOM 1995 N N . LYS A 1 252 ? 35.028 -7.175 -34.835 1.00 86.44 252 LYS A N 1
ATOM 1996 C CA . LYS A 1 252 ? 34.475 -8.534 -34.935 1.00 86.44 252 LYS A CA 1
ATOM 1997 C C . LYS A 1 252 ? 34.295 -8.958 -36.387 1.00 86.44 252 LYS A C 1
ATOM 1999 O O . LYS A 1 252 ? 34.633 -10.093 -36.710 1.00 86.44 252 LYS A O 1
ATOM 2004 N N . ARG A 1 253 ? 33.805 -8.071 -37.256 1.00 87.50 253 ARG A N 1
ATOM 2005 C CA . ARG A 1 253 ? 33.640 -8.336 -38.691 1.00 87.50 253 ARG A CA 1
ATOM 2006 C C . ARG A 1 253 ? 34.983 -8.620 -39.366 1.00 87.50 253 ARG A C 1
ATOM 2008 O O . ARG A 1 253 ? 35.119 -9.679 -39.970 1.00 87.50 253 ARG A O 1
ATOM 2015 N N . LEU A 1 254 ? 35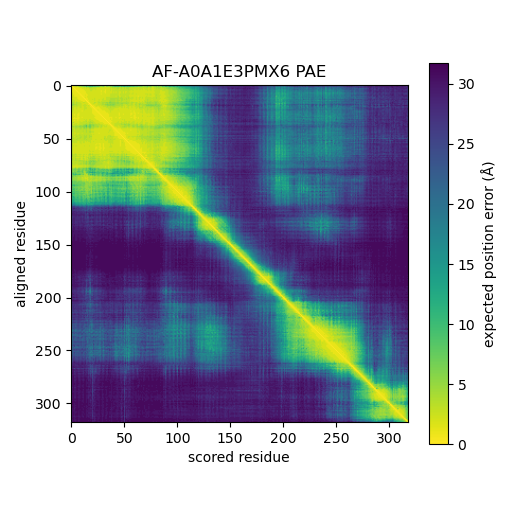.980 -7.757 -39.169 1.00 88.31 254 LEU A N 1
ATOM 2016 C CA . LEU A 1 254 ? 37.344 -7.931 -39.685 1.00 88.31 254 LEU A CA 1
ATOM 2017 C C . LEU A 1 254 ? 38.005 -9.202 -39.147 1.00 88.31 254 LEU A C 1
ATOM 2019 O O . LEU A 1 254 ? 38.654 -9.934 -39.888 1.00 88.31 254 LEU A O 1
ATOM 2023 N N . LYS A 1 255 ? 37.811 -9.510 -37.860 1.00 86.38 255 LYS A N 1
ATOM 2024 C CA . LYS A 1 255 ? 38.321 -10.747 -37.264 1.00 86.38 255 LYS A CA 1
ATOM 2025 C C . LYS A 1 255 ? 37.690 -11.984 -37.902 1.00 86.38 255 LYS A C 1
ATOM 2027 O O . LYS A 1 255 ? 38.409 -12.928 -38.210 1.00 86.38 255 LYS A O 1
ATOM 2032 N N . MET A 1 256 ? 36.374 -11.985 -38.116 1.00 81.69 256 MET A N 1
ATOM 2033 C CA . MET A 1 256 ? 35.696 -13.086 -38.808 1.00 81.69 256 MET A CA 1
ATOM 2034 C C . MET A 1 256 ? 36.192 -13.228 -40.249 1.00 81.69 256 MET A C 1
ATOM 2036 O O . MET A 1 256 ? 36.459 -14.342 -40.681 1.00 81.69 256 MET A O 1
ATOM 2040 N N . GLU A 1 257 ? 36.366 -12.122 -40.971 1.00 85.56 257 GLU A N 1
ATOM 2041 C CA . GLU A 1 257 ? 36.904 -12.124 -42.335 1.00 85.56 257 GLU A CA 1
ATOM 2042 C C . GLU A 1 257 ? 38.336 -12.677 -42.386 1.00 85.56 257 GLU A C 1
ATOM 2044 O O . GLU A 1 257 ? 38.630 -13.541 -43.210 1.00 85.56 257 GLU A O 1
ATOM 2049 N N . ALA A 1 258 ? 39.195 -12.291 -41.439 1.00 86.75 258 ALA A N 1
ATOM 2050 C CA . ALA A 1 258 ? 40.542 -12.840 -41.300 1.00 86.75 258 ALA A CA 1
ATOM 2051 C C . ALA A 1 258 ? 40.541 -14.334 -40.924 1.00 86.75 258 ALA A C 1
ATOM 2053 O O . ALA A 1 258 ? 41.352 -15.101 -41.435 1.00 86.75 258 ALA A O 1
ATOM 2054 N N . GLU A 1 259 ? 39.638 -14.785 -40.050 1.00 83.75 259 GLU A N 1
ATOM 2055 C CA . GLU A 1 259 ? 39.481 -16.208 -39.709 1.00 83.75 259 GLU A CA 1
ATOM 2056 C C . GLU A 1 259 ? 38.961 -17.038 -40.895 1.00 83.75 259 GLU A C 1
ATOM 2058 O O . GLU A 1 259 ? 39.357 -18.194 -41.055 1.00 83.75 259 GLU A O 1
ATOM 2063 N N . ILE A 1 260 ? 38.101 -16.461 -41.743 1.00 83.06 260 ILE A N 1
ATOM 2064 C CA . ILE A 1 260 ? 37.628 -17.086 -42.987 1.00 83.06 260 ILE A CA 1
ATOM 2065 C C . ILE A 1 260 ? 38.773 -17.162 -44.002 1.00 83.06 260 ILE A C 1
ATOM 2067 O O . ILE A 1 260 ? 39.018 -18.236 -44.549 1.00 83.06 260 ILE A O 1
ATOM 2071 N N . ALA A 1 261 ? 39.514 -16.068 -44.200 1.00 85.44 261 ALA A N 1
ATOM 2072 C CA . ALA A 1 261 ? 40.675 -16.019 -45.090 1.00 85.44 261 ALA A CA 1
ATOM 2073 C C . ALA A 1 261 ? 41.783 -16.996 -44.657 1.00 85.44 261 ALA A C 1
ATOM 2075 O O . ALA A 1 261 ? 42.391 -17.660 -45.492 1.00 85.44 261 ALA A O 1
ATOM 2076 N N . ASN A 1 262 ? 41.990 -17.152 -43.345 1.00 80.44 262 ASN A N 1
ATOM 2077 C CA . ASN A 1 262 ? 42.935 -18.110 -42.766 1.00 80.44 262 ASN A CA 1
ATOM 2078 C C . ASN A 1 262 ? 42.372 -19.544 -42.653 1.00 80.44 262 ASN A C 1
ATOM 2080 O O . ASN A 1 262 ? 43.062 -20.430 -42.147 1.00 80.44 262 ASN A O 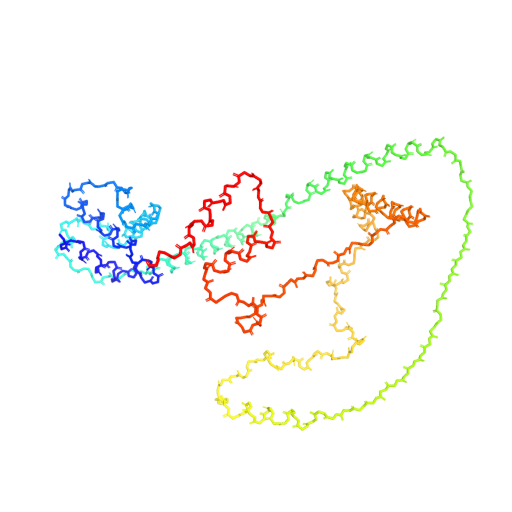1
ATOM 2084 N N . GLY A 1 263 ? 41.126 -19.795 -43.079 1.00 75.88 263 GLY A N 1
ATOM 2085 C CA . GLY A 1 263 ? 40.494 -21.120 -43.071 1.00 75.88 263 GLY A CA 1
ATOM 2086 C C . GLY A 1 263 ? 40.198 -21.706 -41.681 1.00 75.88 263 GLY A C 1
ATOM 2087 O O . GLY A 1 263 ? 39.923 -22.899 -41.561 1.00 75.88 263 GLY A O 1
ATOM 2088 N N . THR A 1 264 ? 40.253 -20.901 -40.617 1.00 74.44 264 THR A N 1
ATOM 2089 C CA . THR A 1 264 ? 40.064 -21.337 -39.220 1.00 74.44 264 THR A CA 1
ATOM 2090 C C . THR A 1 264 ? 38.680 -21.015 -38.651 1.00 74.44 264 THR A C 1
ATOM 2092 O O . THR A 1 264 ? 38.372 -21.428 -37.527 1.00 74.44 264 THR A O 1
ATOM 2095 N N . TYR A 1 265 ? 37.824 -20.334 -39.417 1.00 77.94 265 TYR A N 1
ATOM 2096 C CA . TYR A 1 265 ? 36.482 -19.938 -38.991 1.00 77.94 265 TYR A CA 1
ATOM 2097 C C . TYR A 1 265 ? 35.592 -21.138 -38.620 1.00 77.94 265 TYR A C 1
ATOM 2099 O O . TYR A 1 265 ? 35.379 -22.063 -39.407 1.00 77.94 265 TYR A O 1
ATOM 2107 N N . LYS A 1 266 ? 35.010 -21.106 -37.414 1.00 73.50 266 LYS A N 1
ATOM 2108 C CA . LYS A 1 266 ? 34.030 -22.098 -36.942 1.00 73.50 266 LYS A CA 1
ATOM 2109 C C . LYS A 1 266 ? 32.710 -21.413 -36.618 1.00 73.50 266 LYS A C 1
ATOM 2111 O O . LYS A 1 266 ? 32.611 -20.690 -35.630 1.00 73.50 266 LYS A O 1
ATOM 2116 N N . ALA A 1 267 ? 31.674 -21.705 -37.404 1.00 75.19 267 ALA A N 1
ATOM 2117 C CA . ALA A 1 267 ? 30.339 -21.173 -37.156 1.00 75.19 267 ALA A CA 1
ATOM 2118 C C . ALA A 1 267 ? 29.813 -21.604 -35.766 1.00 75.19 267 ALA A C 1
ATOM 2120 O O . ALA A 1 267 ? 29.949 -22.778 -35.386 1.00 75.19 267 ALA A O 1
ATOM 2121 N N . PRO A 1 268 ? 29.182 -20.696 -34.998 1.00 70.94 268 PRO A N 1
ATOM 2122 C CA . PRO A 1 268 ? 28.652 -21.024 -33.683 1.00 70.94 268 PRO A CA 1
ATOM 2123 C C . PRO A 1 268 ? 27.531 -22.067 -33.804 1.00 70.94 268 PRO A C 1
ATOM 2125 O O . PRO A 1 268 ? 26.511 -21.859 -34.462 1.00 70.94 268 PRO A O 1
ATOM 2128 N N . ARG A 1 269 ? 27.706 -23.224 -33.155 1.00 72.44 269 ARG A N 1
ATOM 2129 C CA . ARG A 1 269 ? 26.705 -24.302 -33.179 1.00 72.44 269 ARG A CA 1
ATOM 2130 C C . ARG A 1 269 ? 25.505 -23.914 -32.314 1.00 72.44 269 ARG A C 1
ATOM 2132 O O . ARG A 1 269 ? 25.645 -23.710 -31.108 1.00 72.44 269 ARG A O 1
ATOM 2139 N N . LYS A 1 270 ? 24.302 -23.886 -32.903 1.00 67.50 270 LYS A N 1
ATOM 2140 C CA . LYS A 1 270 ? 23.049 -23.725 -32.146 1.00 67.50 270 LYS A CA 1
ATOM 2141 C C . LYS A 1 270 ? 22.906 -24.880 -31.151 1.00 67.50 270 LYS A C 1
ATOM 2143 O O . LYS A 1 270 ? 22.875 -26.049 -31.540 1.00 67.50 270 LYS A O 1
ATOM 2148 N N . ARG A 1 271 ? 22.801 -24.560 -29.856 1.00 63.47 271 ARG A N 1
ATOM 2149 C CA . ARG A 1 271 ? 22.492 -25.551 -28.816 1.00 63.47 271 ARG A CA 1
ATOM 2150 C C . ARG A 1 271 ? 21.105 -26.123 -29.107 1.00 63.47 271 ARG A C 1
ATOM 2152 O O . ARG A 1 271 ? 20.109 -25.406 -29.025 1.00 63.47 271 ARG A O 1
ATOM 2159 N N . ARG A 1 272 ? 21.033 -27.408 -29.466 1.00 68.25 272 ARG A N 1
ATOM 2160 C CA . ARG A 1 272 ? 19.754 -28.112 -29.628 1.00 68.25 272 ARG A CA 1
ATOM 2161 C C . ARG A 1 272 ? 19.042 -28.098 -28.275 1.00 68.25 272 ARG A C 1
ATOM 2163 O O . ARG A 1 272 ? 19.587 -28.600 -27.294 1.00 68.25 272 ARG A O 1
ATOM 2170 N N . ARG A 1 273 ? 17.846 -27.509 -28.214 1.00 63.31 273 ARG A N 1
ATOM 2171 C CA . ARG A 1 273 ? 16.978 -27.625 -27.036 1.00 63.31 273 ARG A CA 1
ATOM 2172 C C . ARG A 1 273 ? 16.583 -29.096 -26.906 1.00 63.31 273 ARG A C 1
ATOM 2174 O O . ARG A 1 273 ? 16.007 -29.658 -27.836 1.00 63.31 273 ARG A O 1
ATOM 2181 N N . HIS A 1 274 ? 16.956 -29.732 -25.799 1.00 63.72 274 HIS A N 1
ATOM 2182 C CA . HIS A 1 274 ? 16.577 -31.114 -25.533 1.00 63.72 274 HIS A CA 1
ATOM 2183 C C . HIS A 1 274 ? 15.089 -31.124 -25.167 1.00 63.72 274 HIS A C 1
ATOM 2185 O O . HIS A 1 274 ? 14.699 -30.476 -24.198 1.00 63.72 274 HIS A O 1
ATOM 2191 N N . LYS A 1 275 ? 14.251 -31.804 -25.957 1.00 66.62 275 LYS A N 1
ATOM 2192 C CA . LYS A 1 275 ? 12.862 -32.062 -25.554 1.00 66.62 275 LYS A CA 1
ATOM 2193 C C . LYS A 1 275 ? 12.880 -32.983 -24.319 1.00 66.62 275 LYS A C 1
ATOM 2195 O O . LYS A 1 275 ? 13.722 -33.891 -24.283 1.00 66.62 275 LYS A O 1
ATOM 2200 N N . PRO A 1 276 ? 12.021 -32.748 -23.309 1.00 60.88 276 PRO A N 1
ATOM 2201 C CA . PRO A 1 276 ? 11.828 -33.710 -22.231 1.00 60.88 276 PRO A CA 1
ATOM 2202 C C . PRO A 1 276 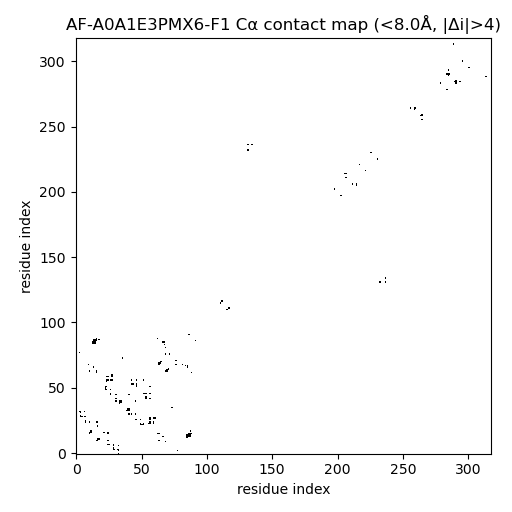? 11.354 -35.037 -22.836 1.00 60.88 276 PRO A C 1
ATOM 2204 O O . PRO A 1 276 ? 10.612 -35.047 -23.818 1.00 60.88 276 PRO A O 1
ATOM 2207 N N . LYS A 1 277 ? 11.879 -36.147 -22.319 1.00 65.31 277 LYS A N 1
ATOM 2208 C CA . LYS A 1 277 ? 11.583 -37.498 -22.801 1.00 65.31 277 LYS A CA 1
ATOM 2209 C C . LYS A 1 277 ? 10.472 -38.065 -21.916 1.00 65.31 277 LYS A C 1
ATOM 2211 O O . LYS A 1 277 ? 10.647 -38.086 -20.700 1.00 65.31 277 LYS A O 1
ATOM 2216 N N . ASP A 1 278 ? 9.348 -38.452 -22.515 1.00 63.59 278 ASP A N 1
ATOM 2217 C CA . ASP A 1 278 ? 8.186 -38.993 -21.797 1.00 63.59 278 ASP A CA 1
ATOM 2218 C C . ASP A 1 278 ? 8.481 -40.360 -21.159 1.00 63.59 278 ASP A C 1
ATOM 2220 O O . ASP A 1 278 ? 9.382 -41.091 -21.581 1.00 63.59 278 ASP A O 1
ATOM 2224 N N . SER A 1 279 ? 7.682 -40.722 -20.150 1.00 60.03 279 SER A N 1
ATOM 2225 C CA . SER A 1 279 ? 7.803 -41.956 -19.357 1.00 60.03 279 SER A CA 1
ATOM 2226 C C . SER A 1 279 ? 7.601 -43.258 -20.146 1.00 60.03 279 SER A C 1
ATOM 2228 O O . SER A 1 279 ? 7.855 -44.337 -19.619 1.00 60.03 279 SER A O 1
ATOM 2230 N N . SER A 1 280 ? 7.170 -43.168 -21.405 1.00 61.38 280 SER A N 1
ATOM 2231 C CA . SER A 1 280 ? 6.953 -44.290 -22.324 1.00 61.38 280 SER A CA 1
ATOM 2232 C C . SER A 1 280 ? 8.151 -44.596 -23.232 1.00 61.38 280 SER A C 1
ATOM 2234 O O . SER A 1 280 ? 8.076 -45.508 -24.052 1.00 61.38 280 SER A O 1
ATOM 2236 N N . SER A 1 281 ? 9.261 -43.853 -23.123 1.00 60.69 281 SER A N 1
ATOM 2237 C CA . SER A 1 281 ? 10.442 -44.083 -23.963 1.00 60.69 281 SER A CA 1
ATOM 2238 C C . SER A 1 281 ? 11.208 -45.332 -23.502 1.00 60.69 281 SER A C 1
ATOM 2240 O O . SER A 1 281 ? 11.666 -45.390 -22.360 1.00 60.69 281 SER A O 1
ATOM 2242 N N . GLU A 1 282 ? 11.380 -46.322 -24.383 1.00 59.56 282 GLU A N 1
ATOM 2243 C CA . GLU A 1 282 ? 12.165 -47.528 -24.092 1.00 59.56 282 GLU A CA 1
ATOM 2244 C C . GLU A 1 282 ? 13.580 -47.163 -23.607 1.00 59.56 282 GLU A C 1
ATOM 2246 O O . GLU A 1 282 ? 14.294 -46.376 -24.234 1.00 59.56 282 GLU A O 1
ATOM 2251 N N . GLY A 1 283 ? 13.963 -47.712 -22.450 1.00 63.50 283 GLY A N 1
ATOM 2252 C CA . GLY A 1 283 ? 15.235 -47.429 -21.781 1.00 63.50 283 GLY A CA 1
ATOM 2253 C C . GLY A 1 283 ? 15.139 -46.550 -20.530 1.00 63.50 283 GLY A C 1
ATOM 2254 O O . GLY A 1 283 ? 16.183 -46.207 -19.976 1.00 63.50 283 GLY A O 1
ATOM 2255 N N . LEU A 1 284 ? 13.933 -46.186 -20.062 1.00 62.47 284 LEU A N 1
ATOM 2256 C CA . LEU A 1 284 ? 13.795 -45.596 -18.729 1.00 62.47 284 LEU A CA 1
ATOM 2257 C C . LEU A 1 284 ? 13.954 -46.670 -17.631 1.00 62.47 284 LEU A C 1
ATOM 2259 O O . LEU A 1 284 ? 13.270 -47.696 -17.674 1.00 62.47 284 LEU A O 1
ATOM 2263 N N . PRO A 1 285 ? 14.826 -46.434 -16.640 1.00 64.25 285 PRO A N 1
ATOM 2264 C CA . PRO A 1 285 ? 14.947 -47.281 -15.459 1.00 64.25 285 PRO A CA 1
ATOM 2265 C C . PRO A 1 285 ? 13.648 -47.259 -14.649 1.00 64.25 285 PRO A C 1
ATOM 2267 O O . PRO A 1 285 ? 13.043 -46.201 -14.461 1.00 64.25 285 PRO A O 1
ATOM 2270 N N . LYS A 1 286 ? 13.201 -48.437 -14.207 1.00 65.12 286 LYS A N 1
ATOM 2271 C CA . LYS A 1 286 ? 11.862 -48.628 -13.616 1.00 65.12 286 LYS A CA 1
ATOM 2272 C C . LYS A 1 286 ? 11.815 -48.245 -12.140 1.00 65.12 286 LYS A C 1
ATOM 2274 O O . LYS A 1 286 ? 10.735 -47.993 -11.615 1.00 65.12 286 LYS A O 1
ATOM 2279 N N . ASP A 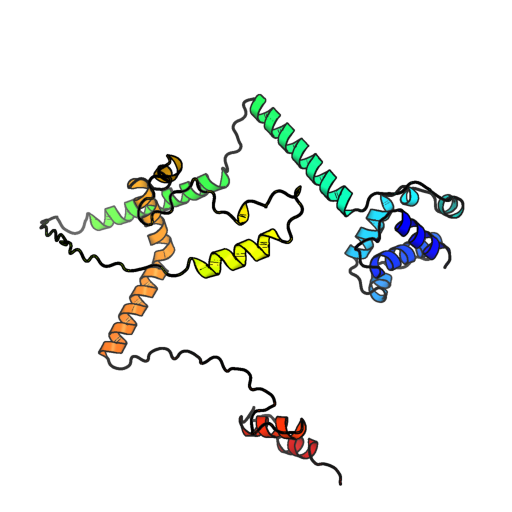1 287 ? 12.977 -48.192 -11.493 1.00 74.50 287 ASP A N 1
ATOM 2280 C CA . ASP A 1 287 ? 13.124 -47.853 -10.084 1.00 74.50 287 ASP A CA 1
ATOM 2281 C C . ASP A 1 287 ? 14.004 -46.607 -9.882 1.00 74.50 287 ASP A C 1
ATOM 2283 O O . ASP A 1 287 ? 14.919 -46.323 -10.663 1.00 74.50 287 ASP A O 1
ATOM 2287 N N . ALA A 1 288 ? 13.753 -45.855 -8.807 1.00 67.62 288 ALA A N 1
ATOM 2288 C CA . ALA A 1 288 ? 14.517 -44.646 -8.482 1.00 67.62 288 ALA A CA 1
ATOM 2289 C C . ALA A 1 288 ? 16.009 -44.962 -8.235 1.00 67.62 288 ALA A C 1
ATOM 2291 O O . ALA A 1 288 ? 16.894 -44.169 -8.578 1.00 67.62 288 ALA A O 1
ATOM 2292 N N . SER A 1 289 ? 16.289 -46.152 -7.696 1.00 72.50 289 SER A N 1
ATOM 2293 C CA . SER A 1 289 ? 17.641 -46.683 -7.485 1.00 72.50 289 SER A CA 1
ATOM 2294 C C . SER A 1 289 ? 18.371 -46.981 -8.805 1.00 72.50 289 SER A C 1
ATOM 2296 O O . SER A 1 289 ? 19.548 -46.668 -8.979 1.00 72.50 289 SER A O 1
ATOM 2298 N N . GLU A 1 290 ? 17.652 -47.516 -9.788 1.00 76.38 290 GLU A N 1
ATOM 2299 C CA . GLU A 1 290 ? 18.179 -47.851 -11.109 1.00 76.38 290 GLU A CA 1
ATOM 2300 C C . GLU A 1 290 ? 18.429 -46.582 -11.943 1.00 76.38 290 GLU A C 1
ATOM 2302 O O . GLU A 1 290 ? 19.444 -46.465 -12.633 1.00 76.38 290 GLU A O 1
ATOM 2307 N N . SER A 1 291 ? 17.555 -45.578 -11.800 1.00 74.38 291 SER A N 1
ATOM 2308 C CA . SER A 1 291 ? 17.674 -44.274 -12.464 1.00 74.38 291 SER A CA 1
ATOM 2309 C C . SER A 1 291 ? 18.881 -43.478 -12.007 1.00 74.38 291 SER A C 1
ATOM 2311 O O . SER A 1 291 ? 19.660 -42.968 -12.820 1.00 74.38 291 SER A O 1
ATOM 2313 N N . THR A 1 292 ? 19.096 -43.439 -10.697 1.00 70.44 292 THR A N 1
ATOM 2314 C CA . THR A 1 292 ? 20.263 -42.776 -10.119 1.00 70.44 292 THR A CA 1
ATOM 2315 C C . THR A 1 292 ? 21.563 -43.481 -10.516 1.00 70.44 292 THR A C 1
ATOM 2317 O O . THR A 1 292 ? 22.521 -42.803 -10.899 1.00 70.44 292 THR A O 1
ATOM 2320 N N . LYS A 1 293 ? 21.591 -44.822 -10.548 1.00 74.06 293 LYS A N 1
ATOM 2321 C CA . LYS A 1 293 ? 22.753 -45.605 -11.006 1.00 74.06 293 LYS A CA 1
ATOM 2322 C C . LYS A 1 293 ? 23.082 -45.378 -12.485 1.00 74.06 293 LYS A C 1
ATOM 2324 O O . LYS A 1 293 ? 24.242 -45.133 -12.817 1.00 74.06 293 LYS A O 1
ATOM 2329 N N . ALA A 1 294 ? 22.082 -45.387 -13.365 1.00 76.81 294 ALA A N 1
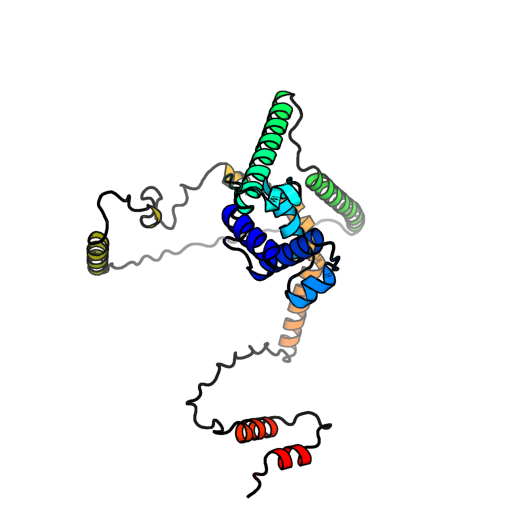ATOM 2330 C CA . ALA A 1 294 ? 22.278 -45.110 -14.789 1.00 76.81 294 ALA A CA 1
ATOM 2331 C C . ALA A 1 294 ? 22.802 -43.680 -15.031 1.00 76.81 294 ALA A C 1
ATOM 2333 O O . ALA A 1 294 ? 23.699 -43.473 -15.851 1.00 76.81 294 ALA A O 1
ATOM 2334 N N . MET A 1 295 ? 22.314 -42.693 -14.268 1.00 74.69 295 MET A N 1
ATOM 2335 C CA . MET A 1 295 ? 22.794 -41.308 -14.346 1.00 74.69 295 MET A CA 1
ATOM 2336 C C . MET A 1 295 ? 24.268 -41.172 -13.927 1.00 74.69 295 MET A C 1
ATOM 2338 O O . MET A 1 295 ? 25.035 -40.464 -14.584 1.00 74.69 295 MET A O 1
ATOM 2342 N N . LEU A 1 296 ? 24.674 -41.859 -12.854 1.00 72.94 296 LEU A N 1
ATOM 2343 C CA . LEU A 1 296 ? 26.054 -41.870 -12.351 1.00 72.94 296 LEU A CA 1
ATOM 2344 C C . LEU A 1 296 ? 27.031 -42.569 -13.314 1.00 72.94 296 LEU A C 1
ATOM 2346 O O . LEU A 1 296 ? 28.207 -42.216 -13.346 1.00 72.94 296 LEU A O 1
ATOM 2350 N N . GLN A 1 297 ? 26.554 -43.523 -14.119 1.00 70.62 297 GLN A N 1
ATOM 2351 C CA . GLN A 1 297 ? 27.359 -44.209 -15.137 1.00 70.62 297 GLN A CA 1
ATOM 2352 C C . GLN A 1 297 ? 27.512 -43.395 -16.430 1.00 70.62 297 GLN A C 1
ATOM 2354 O O . GLN A 1 297 ? 28.578 -43.417 -17.042 1.00 70.62 297 GLN A O 1
ATOM 2359 N N . GLN A 1 298 ? 26.482 -42.649 -16.848 1.00 69.69 298 GLN A N 1
ATOM 2360 C CA . GLN A 1 298 ? 26.546 -41.834 -18.072 1.00 69.69 298 GLN A CA 1
ATOM 2361 C C . GLN A 1 298 ? 27.438 -40.592 -17.937 1.00 69.69 298 GLN A C 1
ATOM 2363 O O . GLN A 1 298 ? 27.937 -40.078 -18.941 1.00 69.69 298 GLN A O 1
ATOM 2368 N N . ARG A 1 299 ? 27.648 -40.089 -16.715 1.00 65.38 299 ARG A N 1
ATOM 2369 C CA . ARG A 1 299 ? 28.567 -38.979 -16.432 1.00 65.38 299 ARG A CA 1
ATOM 2370 C C . ARG A 1 299 ? 29.407 -39.310 -15.209 1.00 65.38 299 ARG A C 1
ATOM 2372 O O . ARG A 1 299 ? 28.886 -39.385 -14.105 1.00 65.38 299 ARG A O 1
ATOM 2379 N N . THR A 1 300 ? 30.723 -39.405 -15.382 1.00 62.44 300 THR A N 1
ATOM 2380 C CA . THR A 1 300 ? 31.647 -39.448 -14.245 1.00 62.44 300 THR A CA 1
ATOM 2381 C C . THR A 1 300 ? 31.606 -38.094 -13.540 1.00 62.44 300 THR A C 1
ATOM 2383 O O . THR A 1 300 ? 32.090 -37.090 -14.074 1.00 62.44 300 THR A O 1
ATOM 2386 N N . PHE A 1 301 ? 30.986 -38.036 -12.366 1.00 69.62 301 PHE A N 1
ATOM 2387 C CA . PHE A 1 301 ? 31.009 -36.839 -11.532 1.00 69.62 301 PHE A CA 1
ATOM 2388 C C . PHE A 1 301 ? 32.361 -36.724 -10.799 1.00 69.62 301 PHE A C 1
ATOM 2390 O O . PHE A 1 301 ? 33.301 -37.474 -11.058 1.00 69.62 301 PHE A O 1
ATOM 2397 N N . SER A 1 302 ? 32.510 -35.700 -9.955 1.00 73.94 302 SER A N 1
ATOM 2398 C CA . SER A 1 302 ? 33.770 -35.322 -9.296 1.00 73.94 302 SER A CA 1
ATOM 2399 C C . SER A 1 302 ? 34.589 -36.510 -8.765 1.00 73.94 302 SER A C 1
ATOM 2401 O O . SER A 1 302 ? 34.058 -37.427 -8.141 1.00 73.94 302 SER A O 1
ATOM 2403 N N . LYS A 1 303 ? 35.917 -36.442 -8.918 1.00 73.44 303 LYS A N 1
ATOM 2404 C CA . LYS A 1 303 ? 36.871 -37.434 -8.380 1.00 73.44 303 LYS A CA 1
ATOM 2405 C C . LYS A 1 303 ? 36.907 -37.492 -6.841 1.00 73.44 303 LYS A C 1
ATOM 2407 O O . LYS A 1 303 ? 37.614 -38.321 -6.287 1.00 73.44 303 LYS A O 1
ATOM 2412 N N . LYS A 1 304 ? 36.183 -36.602 -6.149 1.00 75.38 304 LYS A N 1
ATOM 2413 C CA . LYS A 1 304 ? 36.135 -36.502 -4.678 1.00 75.38 304 LYS A CA 1
ATOM 2414 C C . LYS A 1 304 ? 35.022 -37.339 -4.026 1.00 75.38 304 LYS A C 1
ATOM 2416 O O . LYS A 1 304 ? 34.830 -37.237 -2.821 1.00 75.38 304 LYS A O 1
ATOM 2421 N N . ILE A 1 305 ? 34.266 -38.119 -4.799 1.00 77.81 305 ILE A N 1
ATOM 2422 C CA . ILE A 1 305 ? 33.142 -38.921 -4.296 1.00 77.81 305 ILE A CA 1
ATOM 2423 C C . ILE A 1 305 ? 33.587 -40.379 -4.122 1.00 77.81 305 ILE A C 1
ATOM 2425 O O . ILE A 1 305 ? 34.205 -40.951 -5.017 1.00 77.81 305 ILE A O 1
ATOM 2429 N N . ASN A 1 306 ? 33.262 -40.990 -2.977 1.00 77.12 306 ASN A N 1
ATOM 2430 C CA . ASN A 1 306 ? 33.507 -42.413 -2.738 1.00 77.12 306 ASN A CA 1
ATOM 2431 C C . ASN A 1 306 ? 32.402 -43.260 -3.393 1.00 77.12 306 ASN A C 1
ATOM 2433 O O . ASN A 1 306 ? 31.347 -43.497 -2.805 1.00 77.12 306 ASN A O 1
ATOM 2437 N N . TYR A 1 307 ? 32.656 -43.714 -4.620 1.00 77.81 307 TYR A N 1
ATOM 2438 C CA . TYR A 1 307 ? 31.712 -44.502 -5.419 1.00 77.81 307 TYR A CA 1
ATOM 2439 C C . TYR A 1 307 ? 31.343 -45.853 -4.780 1.00 77.81 307 TYR A C 1
ATOM 2441 O O . TYR A 1 307 ? 30.207 -46.296 -4.919 1.00 77.81 307 TYR A O 1
ATOM 2449 N N . ALA A 1 308 ? 32.243 -46.459 -3.995 1.00 75.50 308 ALA A N 1
ATOM 2450 C CA . ALA A 1 308 ? 31.975 -47.728 -3.315 1.00 75.50 308 ALA A CA 1
ATOM 2451 C C . ALA A 1 308 ? 30.905 -47.600 -2.212 1.00 75.50 308 ALA A C 1
ATOM 2453 O O . ALA A 1 308 ? 30.146 -48.535 -1.966 1.00 75.50 308 ALA A O 1
ATOM 2454 N N . ALA A 1 309 ? 30.811 -46.433 -1.564 1.00 76.50 309 ALA A N 1
ATOM 2455 C CA . ALA A 1 309 ? 29.768 -46.160 -0.576 1.00 76.50 309 ALA A CA 1
ATOM 2456 C C . ALA A 1 309 ? 28.382 -46.012 -1.230 1.00 76.50 309 ALA A C 1
ATOM 2458 O O . ALA A 1 309 ? 27.383 -46.450 -0.664 1.00 76.50 309 ALA A O 1
ATOM 2459 N N . ILE A 1 310 ? 28.330 -45.445 -2.439 1.00 71.88 310 ILE A N 1
ATOM 2460 C CA . ILE A 1 310 ? 27.090 -45.276 -3.208 1.00 71.88 310 ILE A CA 1
ATOM 2461 C C . ILE A 1 310 ? 26.578 -46.631 -3.712 1.00 71.88 310 ILE A C 1
ATOM 2463 O O . ILE A 1 310 ? 25.382 -46.890 -3.639 1.00 71.88 310 ILE A O 1
ATOM 2467 N N . ASP A 1 311 ? 27.464 -47.529 -4.148 1.00 76.06 311 ASP A N 1
ATOM 2468 C CA . ASP A 1 311 ? 27.062 -48.876 -4.574 1.00 76.06 311 ASP A CA 1
ATOM 2469 C C . ASP A 1 311 ? 26.492 -49.723 -3.424 1.00 76.06 311 ASP A C 1
ATOM 2471 O O . ASP A 1 311 ? 25.595 -50.538 -3.644 1.00 76.06 311 ASP A O 1
ATOM 2475 N N . ASN A 1 312 ? 26.964 -49.521 -2.190 1.00 79.50 312 ASN A N 1
ATOM 2476 C CA . ASN A 1 312 ? 26.409 -50.204 -1.019 1.00 79.50 312 ASN A CA 1
ATOM 2477 C C . ASN A 1 312 ? 25.029 -49.663 -0.606 1.00 79.50 312 ASN A C 1
ATOM 2479 O O . ASN A 1 312 ? 24.245 -50.426 -0.053 1.00 79.50 312 ASN A O 1
ATOM 2483 N N . LEU A 1 313 ? 24.698 -48.403 -0.919 1.00 75.12 313 LEU A N 1
ATOM 2484 C CA . LEU A 1 313 ? 23.391 -47.797 -0.618 1.00 75.12 313 LEU A CA 1
ATOM 2485 C C . LEU A 1 313 ? 22.229 -48.475 -1.370 1.00 75.12 313 LEU A C 1
ATOM 2487 O O . LEU A 1 313 ? 21.093 -48.436 -0.909 1.00 75.12 313 LEU A O 1
ATOM 2491 N N . PHE A 1 314 ? 22.512 -49.105 -2.515 1.00 73.12 314 PHE A N 1
ATOM 2492 C CA . PHE A 1 314 ? 21.508 -49.751 -3.370 1.00 73.12 314 PHE A CA 1
ATOM 2493 C C . PHE A 1 314 ? 21.553 -51.288 -3.335 1.00 73.12 314 PHE A C 1
ATOM 2495 O O . PHE A 1 314 ? 20.850 -51.940 -4.110 1.00 73.12 314 PHE A O 1
ATOM 2502 N N . LYS A 1 315 ? 22.360 -51.898 -2.455 1.00 73.75 315 LYS A N 1
ATOM 2503 C CA . LYS A 1 315 ? 22.292 -53.346 -2.215 1.00 73.75 315 LYS A CA 1
ATOM 2504 C C . LYS A 1 315 ? 21.044 -53.646 -1.389 1.00 73.75 315 LYS A C 1
ATOM 2506 O O . LYS A 1 315 ? 20.933 -53.225 -0.246 1.00 73.75 315 LYS A O 1
ATOM 2511 N N . LYS A 1 316 ? 20.101 -54.375 -1.983 1.00 61.66 316 LYS A N 1
ATOM 2512 C CA . LYS A 1 316 ? 18.919 -54.889 -1.291 1.00 61.66 316 LYS A CA 1
ATOM 2513 C C . LYS A 1 316 ? 19.384 -55.971 -0.312 1.00 61.66 316 LYS A C 1
ATOM 2515 O O . LYS A 1 316 ? 19.912 -56.988 -0.762 1.00 61.66 316 LYS A O 1
ATOM 2520 N N . GLU A 1 317 ? 19.242 -55.741 0.994 1.00 58.78 317 GLU A N 1
ATOM 2521 C CA . GLU A 1 317 ? 19.357 -56.824 1.976 1.00 58.78 317 GLU A CA 1
ATOM 2522 C C . GLU A 1 317 ? 18.346 -57.905 1.573 1.00 58.78 317 GLU A C 1
ATOM 2524 O O . GLU A 1 317 ? 17.170 -57.608 1.342 1.00 58.78 317 GLU A O 1
ATOM 2529 N N . SER A 1 318 ? 18.854 -59.112 1.322 1.00 45.97 318 SER A N 1
ATOM 2530 C CA . SER A 1 318 ? 18.036 -60.284 0.997 1.00 45.97 318 SER A CA 1
ATOM 2531 C C . SER A 1 318 ? 17.480 -60.900 2.267 1.00 45.97 318 SER A C 1
ATOM 2533 O O . SER A 1 318 ? 18.237 -60.925 3.262 1.00 45.97 318 SER A O 1
#

Radius of gyration: 38.33 Å; Cα contacts (8 Å, |Δi|>4): 112; chains: 1; bounding box: 79×94×95 Å

Sequence (318 aa):
MNDAVRLVQRMGKDWLHEGRRPAGVAAACLYLAARMNNFRRSKAEIVFFAKIAEETLQRRLDEFKNTTAGKLSVQDFRGTNIESEADPPSFTKHRAAEEKMYEELEALEDAKRAGQPEPTNKLLDEDVQTLIDEVTRGETDIEKSLNESVPREIISSTNISPTGTNGNSSPMSSSSTTKSIVDSILRRHLHPEVPVIQWATPPSQVNDHPEDLSDVDDDEIDSFVLNPEEVEIKSRVWMTLNRDYILEQERKRLKMEAEIANGTYKAPRKRRRHKPKDSSSEGLPKDASESTKAMLQQRTFSKKINYAAIDNLFKKES

InterPro domains:
  IPR000812 Transcription factor TFIIB [PTHR11618] (2-307)
  IPR011665 Brf1, TBP-binding domain [PF07741] (214-315)
  IPR013150 Transcription factor TFIIB, cyclin-like domain [PF00382] (2-67)
  IPR023486 Transcription factor TFIIB, conserved site [PS00782] (19-34)
  IPR036915 Cyclin-like superfamily [SSF47954] (3-67)

Mean predicted aligned error: 21.29 Å

Solvent-accessible surface area (backbone atoms only — not comparable to full-atom values): 20266 Å² total; per-residue (Å²): 112,68,62,28,53,52,43,48,54,47,39,53,62,29,35,68,49,71,101,49,69,62,54,48,57,52,46,35,24,47,54,50,36,30,51,76,68,75,44,85,74,58,66,67,61,52,26,67,74,49,73,51,57,62,69,56,38,50,51,51,47,54,58,43,47,72,37,75,76,49,70,50,54,76,68,54,59,73,75,54,84,82,82,81,67,46,77,36,71,72,57,56,52,52,53,58,50,50,51,50,50,49,55,50,48,50,54,48,50,53,39,53,74,68,67,52,78,78,85,67,72,62,81,58,56,56,58,52,51,54,52,52,54,55,52,55,53,54,47,60,59,48,54,64,61,53,76,78,63,82,85,92,84,86,89,84,88,84,90,83,87,86,85,88,85,90,80,91,82,86,87,88,86,87,66,69,71,64,54,54,57,53,54,63,56,59,65,75,76,62,61,96,83,63,77,79,70,60,87,83,50,78,68,90,82,64,76,85,51,96,86,60,64,75,94,65,78,44,75,73,58,62,66,70,60,69,52,75,67,56,46,49,53,52,50,48,54,50,49,64,75,40,38,68,60,54,52,50,52,50,51,50,49,54,49,50,51,49,28,51,76,69,71,68,62,74,82,87,76,80,80,76,81,78,76,86,80,63,96,82,52,92,87,67,59,91,43,76,69,49,40,53,51,53,54,53,68,78,42,84,68,72,93,86,60,68,63,70,62,57,58,57,72,71,58,76,86,126

Nearest PDB structures (foldseek):
  8ffz-assembly1_H  TM=9.060E-01  e=1.393E-06  Saccharomyces cerevisiae S288C
  7zx7-assembly1_M  TM=9.097E-01  e=2.227E-02  Homo sapiens
  7zxe-assembly1_M  TM=9.149E-01  e=3.674E-02  Homo sapiens
  8bvw-assembly1_M  TM=8.933E-01  e=5.130E-02  Homo sapiens
  5iy7-assembly1_M  TM=7.936E-01  e=3.475E-02  Homo sapiens